Protein AF-A0A8S3GXN2-F1 (afdb_monomer)

Radius of gyration: 28.63 Å; Cα contacts (8 Å, |Δi|>4): 253; chains: 1; bounding box: 93×60×56 Å

Organism: NCBI:txid392030

Sequence (303 aa):
YIYIYSVVGYGNSQYQPPYPQQPPPLQQFGGYGNAPPQPAYPQQPGPPPPGGMYPNIPGPSGFGQGGMPPFSNQPPGPPPQEQQSVLLASLENYQGTVFPFPTFNAEADCQGLRHAMQGAGTNERALIDIVANRSNFQRQHIKLTYKTMFGIDLVKQIGGELSGEFKEIISALFDAPATYEAWSLHKAMSSGKEGTLREILLTRTNAEIRAIVDTFKRTYNKDLEHEISHRVRGTDFKHMLISAVQANREELSPQQIQQARQMGIESVIDRNRARQDAEDLYKAGAGKFGTDEKTFNAIFARR

pLDDT: mean 75.9, std 26.35, range [24.69, 98.5]

InterPro domains:
  IPR001464 Annexin [PR00196] (118-140)
  IPR001464 Annexin [PR00196] (158-174)
  IPR001464 Annexin [PR00196] (281-303)
  IPR018252 Annexin repeat, conserved site [PS00223] (121-173)
  IPR018502 Annexin repeat [PF00191] (109-173)
  IPR018502 Annexin repeat [PF00191] (180-242)
  IPR018502 Annexin repeat [PS51897] (104-175)
  IPR018502 Annexin repeat [PS51897] (176-246)
  IPR018502 Annexin repeat [PS51897] (272-303)
  IPR018502 Annexin repeat [SM00335] (121-173)
  IPR018502 Annexin repeat [SM00335] (191-244)
  IPR037104 Annexin superfamily [G3DSA:1.10.220.10] (95-174)
  IPR037104 Annexin superfamily [G3DSA:1.10.220.10] (175-250)
  IPR037104 Annexin superfamily [G3DSA:1.10.220.10] (251-303)
  IPR037104 Annexin superfamily [SSF47874] (70-303)

Secondary structure (DSSP, 8-state):
--TTSSS--------PPPPPPPPPPPP--------PPPPPPPPPPPPPPPP------PPPP-----PPPP---SPPPPPHHHHHHHHHHGGGT---S-PPPTT--HHHHHHHHHHHT-SSS--HHHHHHHHTTS-HHHHHHHHHHHHHHHSS-HHHHHHHH--HHHHHHHHHHTS-HHHHHHHHHHHHHHHT-HHHHHHHHHHS-HHHHHHHHHHHHHHHS--HHHHHHHH--SHHHHHHHHHHHTT------HHHHHHHHHH-GGGG--HHHHHHHHHHHHHHTTTSSS--HHHHHHHHTT-

Structure (mmCIF, N/CA/C/O backbone):
data_AF-A0A8S3GXN2-F1
#
_entry.id   AF-A0A8S3GXN2-F1
#
loop_
_atom_site.group_PDB
_atom_site.id
_atom_site.type_symbol
_atom_site.label_atom_id
_atom_site.label_alt_id
_atom_site.label_comp_id
_atom_site.label_asym_id
_atom_site.label_entity_id
_atom_site.label_seq_id
_atom_site.pdbx_PDB_ins_code
_atom_site.Cartn_x
_atom_site.Cartn_y
_atom_site.Cartn_z
_atom_site.occupancy
_atom_site.B_iso_or_equiv
_atom_site.auth_seq_id
_atom_site.auth_comp_id
_atom_site.auth_asym_id
_atom_site.auth_atom_id
_atom_site.pdbx_PDB_model_num
ATOM 1 N N . TYR A 1 1 ? -6.954 8.843 -8.279 1.00 28.77 1 TYR A N 1
ATOM 2 C CA . TYR A 1 1 ? -5.648 8.293 -8.696 1.00 28.77 1 TYR A CA 1
ATOM 3 C C . TYR A 1 1 ? -5.153 7.106 -7.856 1.00 28.77 1 TYR A C 1
ATOM 5 O O . TYR A 1 1 ? -4.169 6.507 -8.258 1.00 28.77 1 TYR A O 1
ATOM 13 N N . ILE A 1 2 ? -5.822 6.698 -6.763 1.00 30.20 2 ILE A N 1
ATOM 14 C CA . ILE A 1 2 ? -5.291 5.674 -5.828 1.00 30.20 2 ILE A CA 1
ATOM 15 C C . ILE A 1 2 ? -5.997 4.299 -5.956 1.00 30.20 2 ILE A C 1
ATOM 17 O O . ILE A 1 2 ? -5.671 3.340 -5.272 1.00 30.20 2 ILE A O 1
ATOM 21 N N . TYR A 1 3 ? -6.887 4.132 -6.938 1.00 29.91 3 TYR A N 1
ATOM 22 C CA . TYR A 1 3 ? -7.583 2.857 -7.179 1.00 29.91 3 TYR A CA 1
ATOM 23 C C . TYR A 1 3 ? -6.761 1.793 -7.937 1.00 29.91 3 TYR A C 1
ATOM 25 O O . TYR A 1 3 ? -7.282 0.724 -8.223 1.00 29.91 3 TYR A O 1
ATOM 33 N N . ILE A 1 4 ? -5.489 2.052 -8.271 1.00 34.44 4 ILE A N 1
ATOM 34 C CA . ILE A 1 4 ? -4.654 1.113 -9.054 1.00 34.44 4 ILE A CA 1
ATOM 35 C C . ILE A 1 4 ? -3.808 0.186 -8.149 1.00 34.44 4 ILE A C 1
ATOM 37 O O . ILE A 1 4 ? -3.224 -0.780 -8.631 1.00 34.44 4 ILE A O 1
ATOM 41 N N . TYR A 1 5 ? -3.754 0.424 -6.831 1.00 37.84 5 TYR A N 1
ATOM 42 C CA . TYR A 1 5 ? -2.787 -0.245 -5.942 1.00 37.84 5 TYR A CA 1
ATOM 43 C C . TYR A 1 5 ? -3.373 -1.245 -4.933 1.00 37.84 5 TYR A C 1
ATOM 45 O O . TYR A 1 5 ? -2.626 -1.786 -4.127 1.00 37.84 5 TYR A O 1
ATOM 53 N N . SER A 1 6 ? -4.673 -1.532 -4.951 1.00 32.28 6 SER A N 1
ATOM 54 C CA . SER A 1 6 ? -5.322 -2.310 -3.881 1.00 32.28 6 SER A CA 1
ATOM 55 C C . SER A 1 6 ? -5.216 -3.841 -3.977 1.00 32.28 6 SER A C 1
ATOM 57 O O . SER A 1 6 ? -5.779 -4.505 -3.118 1.00 32.28 6 SER A O 1
ATOM 59 N N . VAL A 1 7 ? -4.509 -4.448 -4.946 1.00 34.25 7 VAL A N 1
ATOM 60 C CA . VAL A 1 7 ? -4.393 -5.930 -4.991 1.00 34.25 7 VAL A CA 1
ATOM 61 C C . VAL A 1 7 ? -3.084 -6.434 -5.583 1.00 34.25 7 VAL A C 1
ATOM 63 O O . VAL A 1 7 ? -3.073 -7.146 -6.583 1.00 34.25 7 VAL A O 1
ATOM 66 N N . VAL A 1 8 ? -1.946 -6.107 -4.986 1.00 36.44 8 VAL A N 1
ATOM 67 C CA . VAL A 1 8 ? -0.777 -6.975 -5.177 1.00 36.44 8 VAL A CA 1
ATOM 68 C C . VAL A 1 8 ? 0.029 -6.947 -3.891 1.00 36.44 8 VAL A C 1
ATOM 70 O O . VAL A 1 8 ? 0.547 -5.898 -3.520 1.00 36.44 8 VAL A O 1
ATOM 73 N N . GLY A 1 9 ? 0.027 -8.076 -3.184 1.00 38.78 9 GLY A N 1
ATOM 74 C CA . GLY A 1 9 ? 0.571 -8.203 -1.839 1.00 38.78 9 GLY A CA 1
ATOM 75 C C . GLY A 1 9 ? 2.100 -8.113 -1.754 1.00 38.78 9 GLY A C 1
ATOM 76 O O . GLY A 1 9 ? 2.794 -7.684 -2.671 1.00 38.78 9 GLY A O 1
ATOM 77 N N . TYR A 1 10 ? 2.620 -8.520 -0.599 1.00 35.91 10 TYR A N 1
ATOM 78 C CA . TYR A 1 10 ? 3.939 -8.132 -0.116 1.00 35.91 10 TYR A CA 1
ATOM 79 C C 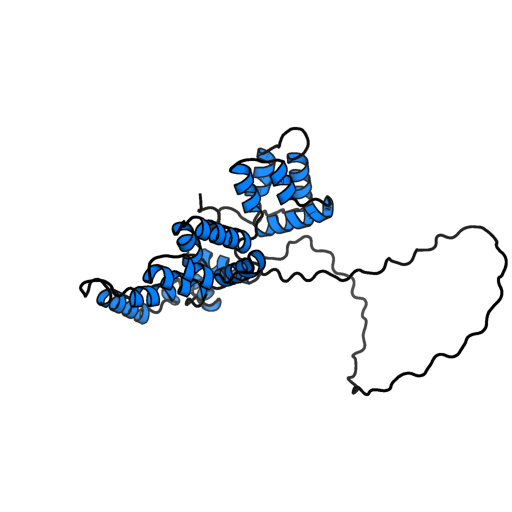. TYR A 1 10 ? 4.895 -9.322 -0.105 1.00 35.91 10 TYR A C 1
ATOM 81 O O . TYR A 1 10 ? 4.586 -10.372 0.454 1.00 35.91 10 TYR A O 1
ATOM 89 N N . GLY A 1 11 ? 6.086 -9.130 -0.672 1.00 32.97 11 GLY A N 1
ATOM 90 C CA . GLY A 1 11 ? 7.225 -10.036 -0.544 1.00 32.97 11 GLY A CA 1
ATOM 91 C C . GLY A 1 11 ? 8.316 -9.452 0.357 1.00 32.97 11 GLY A C 1
ATOM 92 O O . GLY A 1 11 ? 8.651 -8.271 0.273 1.00 32.97 11 GLY A O 1
ATOM 93 N N . ASN A 1 12 ? 8.886 -10.298 1.215 1.00 26.98 12 ASN A N 1
ATOM 94 C CA . ASN A 1 12 ? 9.986 -9.975 2.118 1.00 26.98 12 ASN A CA 1
ATOM 95 C C . ASN A 1 12 ? 11.345 -10.127 1.396 1.00 26.98 12 ASN A C 1
ATOM 97 O O . ASN A 1 12 ? 11.749 -11.242 1.072 1.00 26.98 12 ASN A O 1
ATOM 101 N N . SER A 1 13 ? 12.074 -9.031 1.158 1.00 32.97 13 SER A N 1
ATOM 102 C CA . SER A 1 13 ? 13.451 -9.079 0.636 1.00 32.97 13 SER A CA 1
ATOM 103 C C . SER A 1 13 ? 14.456 -9.247 1.779 1.00 32.97 13 SER A C 1
ATOM 105 O O . SER A 1 13 ? 14.876 -8.264 2.395 1.00 32.97 13 SER A O 1
ATOM 107 N N . GLN A 1 14 ? 14.858 -10.490 2.045 1.00 28.39 14 GLN A N 1
ATOM 108 C CA . GLN A 1 14 ? 16.144 -10.823 2.667 1.00 28.39 14 GLN A CA 1
ATOM 109 C C . GLN A 1 14 ? 17.112 -11.194 1.536 1.00 28.39 14 GLN A C 1
ATOM 111 O O . GLN A 1 14 ? 17.159 -12.343 1.109 1.00 28.39 14 GLN A O 1
ATOM 116 N N . TYR A 1 15 ? 17.847 -10.214 1.003 1.00 33.62 15 TYR A N 1
ATOM 117 C CA . TYR A 1 15 ? 18.947 -10.469 0.069 1.00 33.62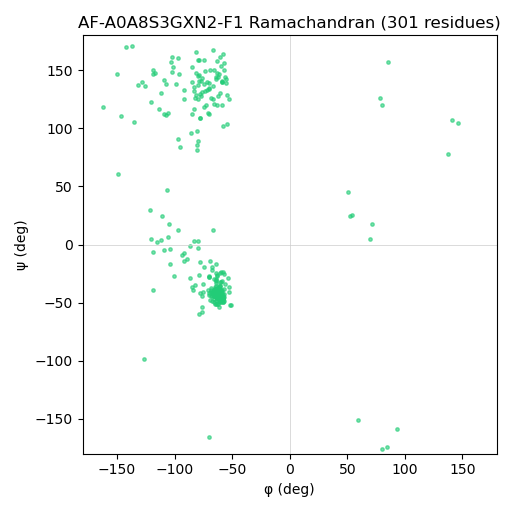 15 TYR A CA 1
ATOM 118 C C . TYR A 1 15 ? 20.275 -10.211 0.787 1.00 33.62 15 TYR A C 1
ATOM 120 O O . TYR A 1 15 ? 20.588 -9.068 1.120 1.00 33.62 15 TYR A O 1
ATOM 128 N N . GLN A 1 16 ? 21.045 -11.274 1.031 1.00 24.69 16 GLN A N 1
ATOM 129 C CA . GLN A 1 16 ? 22.468 -11.189 1.365 1.00 24.69 16 GLN A CA 1
ATOM 130 C C . GLN A 1 16 ? 23.287 -11.292 0.065 1.00 24.69 16 GLN A C 1
ATOM 132 O O . GLN A 1 16 ? 23.010 -12.181 -0.743 1.00 24.69 16 GLN A O 1
ATOM 137 N N . PRO A 1 17 ? 24.287 -10.421 -0.173 1.00 26.44 17 PRO A N 1
ATOM 138 C CA . PRO A 1 17 ? 25.135 -10.518 -1.357 1.00 26.44 17 PRO A CA 1
ATOM 139 C C . PRO A 1 17 ? 26.091 -11.724 -1.251 1.00 26.44 17 PRO A C 1
ATOM 141 O O . PRO A 1 17 ? 26.650 -11.955 -0.176 1.00 26.44 17 PRO A O 1
ATOM 144 N N . PRO A 1 18 ? 26.329 -12.484 -2.336 1.00 30.77 18 PRO A N 1
ATOM 145 C CA . PRO A 1 18 ? 27.328 -13.546 -2.324 1.00 30.77 18 PRO A CA 1
ATOM 146 C C . PRO A 1 18 ? 28.751 -12.967 -2.259 1.00 30.77 18 PRO A C 1
ATOM 148 O O . PRO A 1 18 ? 29.071 -11.982 -2.925 1.00 30.77 18 PRO A O 1
ATOM 151 N N . TYR A 1 19 ? 29.606 -13.603 -1.453 1.00 27.11 19 TYR A N 1
ATOM 152 C CA . TYR A 1 19 ? 31.045 -13.334 -1.383 1.00 27.11 19 TYR A CA 1
ATOM 153 C C . TYR A 1 19 ? 31.717 -13.499 -2.764 1.00 27.11 19 TYR A C 1
ATOM 155 O O . TYR A 1 19 ? 31.269 -14.330 -3.561 1.00 27.11 19 TYR A O 1
ATOM 163 N N . PRO A 1 20 ? 32.801 -12.755 -3.061 1.00 31.48 20 PRO A N 1
ATOM 164 C CA . PRO A 1 20 ? 33.476 -12.855 -4.349 1.00 31.48 20 PRO A CA 1
ATOM 165 C C . PRO A 1 20 ? 34.111 -14.240 -4.531 1.00 31.48 20 PRO A C 1
ATOM 167 O O . PRO A 1 20 ? 34.960 -14.655 -3.744 1.00 31.48 20 PRO A O 1
ATOM 170 N N . GLN A 1 21 ? 33.697 -14.943 -5.586 1.00 34.97 21 GLN A N 1
ATOM 171 C CA . GLN A 1 21 ? 34.296 -16.202 -6.027 1.00 34.97 21 GLN A CA 1
ATOM 172 C C . GLN A 1 21 ? 35.646 -15.935 -6.709 1.00 34.97 21 GLN A C 1
ATOM 174 O O . GLN A 1 21 ? 35.781 -14.988 -7.488 1.00 34.97 21 GLN A O 1
ATOM 179 N N . GLN A 1 22 ? 36.642 -16.776 -6.418 1.00 33.47 22 GLN A N 1
ATOM 180 C CA . GLN A 1 22 ? 37.935 -16.775 -7.107 1.00 33.47 22 GLN A CA 1
ATOM 181 C C . GLN A 1 22 ? 37.753 -17.072 -8.609 1.00 33.47 22 GLN A C 1
ATOM 183 O O . GLN A 1 22 ? 36.864 -17.848 -8.969 1.00 33.47 22 GLN A O 1
ATOM 188 N N . PRO A 1 23 ? 38.579 -16.488 -9.498 1.00 32.75 23 PRO A N 1
ATOM 189 C CA . PRO A 1 23 ? 38.482 -16.761 -10.926 1.00 32.75 23 PRO A CA 1
ATOM 190 C C . PRO A 1 23 ? 38.793 -18.240 -11.231 1.00 32.75 23 PRO A C 1
ATOM 192 O O . PRO A 1 23 ? 39.660 -18.829 -10.579 1.00 32.75 23 PRO A O 1
ATOM 195 N N . PRO A 1 24 ? 38.104 -18.853 -12.213 1.00 35.84 24 PRO A N 1
ATOM 196 C CA . PRO A 1 24 ? 38.301 -20.256 -12.563 1.00 35.84 24 PRO A CA 1
ATOM 197 C C . PRO A 1 24 ? 39.704 -20.503 -13.151 1.00 35.84 24 PRO A C 1
ATOM 199 O O . PRO A 1 24 ? 40.268 -19.610 -13.791 1.00 35.84 24 PRO A O 1
ATOM 202 N N . PRO A 1 25 ? 40.279 -21.708 -12.973 1.00 31.69 25 PRO A N 1
ATOM 203 C CA . PRO A 1 25 ? 41.587 -22.035 -13.524 1.00 31.69 25 PRO A CA 1
ATOM 204 C C . PRO A 1 25 ? 41.543 -22.085 -15.057 1.00 31.69 25 PRO A C 1
ATOM 206 O O . PRO A 1 25 ? 40.623 -22.645 -15.655 1.00 31.69 25 PRO A O 1
ATOM 209 N N . LEU A 1 26 ? 42.563 -21.497 -15.688 1.00 32.06 26 LEU A N 1
ATOM 210 C CA . LEU A 1 26 ? 42.748 -21.485 -17.139 1.00 32.06 26 LEU A CA 1
ATOM 211 C C . LEU A 1 26 ? 42.840 -22.919 -17.682 1.00 32.06 26 LEU A C 1
ATOM 213 O O . LEU A 1 26 ? 43.737 -23.678 -17.317 1.00 32.06 26 LEU A O 1
ATOM 217 N N . GLN A 1 27 ? 41.922 -23.271 -18.583 1.00 35.88 27 GLN A N 1
ATOM 218 C CA . GLN A 1 27 ? 41.979 -24.507 -19.359 1.00 35.88 27 GLN A CA 1
ATOM 219 C C . GLN A 1 27 ? 43.088 -24.388 -20.410 1.00 35.88 27 GLN A C 1
ATOM 221 O O . GLN A 1 27 ? 43.093 -23.491 -21.251 1.00 35.88 27 GLN A O 1
ATOM 226 N N . GLN A 1 28 ? 44.060 -25.289 -20.312 1.00 30.97 28 GLN A N 1
ATOM 227 C CA . GLN A 1 28 ? 45.280 -25.317 -21.106 1.00 30.97 28 GLN A CA 1
ATOM 228 C C . GLN A 1 28 ? 44.979 -25.876 -22.510 1.00 30.97 28 GLN A C 1
ATOM 230 O O . GLN A 1 28 ? 44.714 -27.066 -22.665 1.00 30.97 28 GLN A O 1
ATOM 235 N N . PHE A 1 29 ? 45.012 -25.024 -23.538 1.00 30.95 29 PHE A N 1
ATOM 236 C CA . PHE A 1 29 ? 45.100 -25.459 -24.937 1.00 30.95 29 PHE A CA 1
ATOM 237 C C . PHE A 1 29 ? 46.546 -25.883 -25.236 1.00 30.95 29 PHE A C 1
ATOM 239 O O . PHE A 1 29 ? 47.485 -25.138 -24.957 1.00 30.95 29 PHE A O 1
ATOM 246 N N . GLY A 1 30 ? 46.732 -27.089 -25.774 1.00 29.27 30 GLY A N 1
ATOM 247 C CA . GLY A 1 30 ? 48.047 -27.620 -26.135 1.00 29.27 30 GLY A CA 1
ATOM 248 C C . GLY A 1 30 ? 48.586 -27.063 -27.458 1.00 29.27 30 GLY A C 1
ATOM 249 O O . GLY A 1 30 ? 47.824 -26.876 -28.404 1.00 29.27 30 GLY A O 1
ATOM 250 N N . GLY A 1 31 ? 49.912 -26.885 -27.537 1.00 27.28 31 GLY A N 1
ATOM 251 C CA . GLY A 1 31 ? 50.647 -26.831 -28.808 1.00 27.28 31 GLY A CA 1
ATOM 252 C C . GLY A 1 31 ? 51.867 -25.899 -28.870 1.00 27.28 31 GLY A C 1
ATOM 253 O O . GLY A 1 31 ? 51.709 -24.711 -29.103 1.00 27.28 31 GLY A O 1
ATOM 254 N N . TYR A 1 32 ? 53.059 -26.517 -28.827 1.00 27.25 32 TYR A N 1
ATOM 255 C CA . TYR A 1 32 ? 54.393 -26.081 -29.302 1.00 27.25 32 TYR A CA 1
ATOM 256 C C . TYR A 1 32 ? 55.258 -25.109 -28.469 1.00 27.25 32 TYR A C 1
ATOM 258 O O . TYR A 1 32 ? 54.944 -23.937 -28.309 1.00 27.25 32 TYR A O 1
ATOM 266 N N . GLY A 1 33 ? 56.460 -25.587 -28.096 1.00 29.70 33 GLY A N 1
ATOM 267 C CA . GLY A 1 33 ? 57.646 -24.748 -27.855 1.00 29.70 33 GLY A CA 1
ATOM 268 C C . GLY A 1 33 ? 58.518 -25.163 -26.663 1.00 29.70 33 GLY A C 1
ATOM 269 O O . GLY A 1 33 ? 58.139 -24.952 -25.520 1.00 29.70 33 GLY A O 1
ATOM 270 N N . ASN A 1 34 ? 59.699 -25.727 -26.936 1.00 35.66 34 ASN A N 1
ATOM 271 C CA . ASN A 1 34 ? 60.737 -26.108 -25.963 1.00 35.66 34 ASN A CA 1
ATOM 272 C C . ASN A 1 34 ? 61.260 -24.929 -25.113 1.00 35.66 34 ASN A C 1
ATOM 274 O O . ASN A 1 34 ? 61.580 -23.879 -25.667 1.00 35.66 34 ASN A O 1
ATOM 278 N N . ALA A 1 35 ? 61.493 -25.158 -23.811 1.00 33.28 35 ALA A N 1
ATOM 279 C CA . ALA A 1 35 ? 62.385 -24.356 -22.960 1.00 33.28 35 ALA A CA 1
ATOM 280 C C . ALA A 1 35 ? 63.019 -25.224 -21.834 1.00 33.28 35 ALA A C 1
ATOM 282 O O . ALA A 1 35 ? 62.386 -26.183 -21.391 1.00 33.28 35 ALA A O 1
ATOM 283 N N . PRO A 1 36 ? 64.270 -24.942 -21.405 1.00 35.47 36 PRO A N 1
ATOM 284 C CA . PRO A 1 36 ? 65.140 -25.868 -20.656 1.00 35.47 36 PRO A CA 1
ATOM 285 C C . PRO A 1 36 ? 64.856 -25.932 -19.135 1.00 35.47 36 PRO A C 1
ATOM 287 O O . PRO A 1 36 ? 64.180 -25.050 -18.603 1.00 35.47 36 PRO A O 1
ATOM 290 N N . PRO A 1 37 ? 65.376 -26.947 -18.407 1.00 35.41 37 PRO A N 1
ATOM 291 C CA . PRO A 1 37 ? 65.017 -27.184 -17.008 1.00 35.41 37 PRO A CA 1
ATOM 292 C C . PRO A 1 37 ? 65.707 -26.206 -16.040 1.00 35.41 37 PRO A C 1
ATOM 294 O O . PRO A 1 37 ? 66.890 -25.900 -16.182 1.00 35.41 37 PRO A O 1
ATOM 297 N N . GLN A 1 38 ? 64.965 -25.754 -15.025 1.00 35.84 38 GLN A N 1
ATOM 298 C CA . GLN A 1 38 ? 65.462 -24.968 -13.885 1.00 35.84 38 GLN A CA 1
ATOM 299 C C . GLN A 1 38 ? 65.632 -25.856 -12.629 1.00 35.84 38 GLN A C 1
ATOM 301 O O . GLN A 1 38 ? 64.939 -26.870 -12.512 1.00 35.84 38 GLN A O 1
ATOM 306 N N . PRO A 1 39 ? 66.541 -25.511 -11.693 1.00 37.56 39 PRO A N 1
ATOM 307 C CA . PRO A 1 39 ? 66.987 -26.399 -10.614 1.00 37.56 39 PRO A CA 1
ATOM 308 C C . PRO A 1 39 ? 66.021 -26.452 -9.420 1.00 37.56 39 PRO A C 1
ATOM 310 O O . PRO A 1 39 ? 65.396 -25.457 -9.057 1.00 37.56 39 PRO A O 1
ATOM 313 N N . ALA A 1 40 ? 65.951 -27.614 -8.767 1.00 31.48 40 ALA A N 1
ATOM 314 C CA . ALA A 1 40 ? 65.168 -27.842 -7.554 1.00 31.48 40 ALA A CA 1
ATOM 315 C C . ALA A 1 40 ? 65.814 -27.190 -6.316 1.00 31.48 40 ALA A C 1
ATOM 317 O O . ALA A 1 40 ? 66.996 -27.408 -6.048 1.00 31.48 40 ALA A O 1
ATOM 318 N N . TYR A 1 41 ? 65.020 -26.458 -5.526 1.00 31.09 41 TYR A N 1
ATOM 319 C CA . TYR A 1 41 ? 65.401 -25.978 -4.192 1.00 31.09 41 TYR A CA 1
ATOM 320 C C . TYR A 1 41 ? 64.747 -26.831 -3.081 1.00 31.09 41 TYR A C 1
ATOM 322 O O . TYR A 1 41 ? 63.638 -27.332 -3.285 1.00 31.09 41 TYR A O 1
ATOM 330 N N . PRO A 1 42 ? 65.396 -27.018 -1.911 1.00 35.84 42 PRO A N 1
ATOM 331 C CA . PRO A 1 42 ? 64.941 -27.947 -0.872 1.00 35.84 42 PRO A CA 1
ATOM 332 C C . PRO A 1 42 ? 63.808 -27.383 0.004 1.00 35.84 42 PRO A C 1
ATOM 334 O O . PRO A 1 42 ? 63.803 -26.206 0.354 1.00 35.84 42 PRO A O 1
ATOM 337 N N . GLN A 1 43 ? 62.890 -28.264 0.411 1.00 32.75 43 GLN A N 1
ATOM 338 C CA . GLN A 1 43 ? 61.770 -27.991 1.321 1.00 32.75 43 GLN A CA 1
ATOM 339 C C . GLN A 1 43 ? 62.246 -27.744 2.766 1.00 32.75 43 GLN A C 1
ATOM 341 O O . GLN A 1 43 ? 63.019 -28.541 3.301 1.00 32.75 43 GLN A O 1
ATOM 346 N N . GLN A 1 44 ? 61.738 -26.694 3.423 1.00 32.94 44 GLN A N 1
ATOM 347 C CA . GLN A 1 44 ? 61.859 -26.502 4.878 1.00 32.94 44 GLN A CA 1
ATOM 348 C C . GLN A 1 44 ? 60.606 -27.017 5.621 1.00 32.94 44 GLN A C 1
ATOM 350 O O . GLN A 1 44 ? 59.502 -26.901 5.086 1.00 32.94 44 GLN A O 1
ATOM 355 N N . PRO A 1 45 ? 60.732 -27.563 6.851 1.00 35.38 45 PRO A N 1
ATOM 356 C CA . PRO A 1 45 ? 59.601 -28.121 7.598 1.00 35.38 45 PRO A CA 1
ATOM 357 C C . PRO A 1 45 ? 58.709 -27.029 8.210 1.00 35.38 45 PRO A C 1
ATOM 359 O O . PRO A 1 45 ? 59.201 -26.125 8.884 1.00 35.38 45 PRO A O 1
ATOM 362 N N . GLY A 1 46 ? 57.392 -27.140 8.014 1.00 40.19 46 GLY A N 1
ATOM 363 C CA . GLY A 1 46 ? 56.391 -26.286 8.663 1.00 40.19 46 GLY A CA 1
ATOM 364 C C . GLY A 1 46 ? 56.096 -26.686 10.124 1.00 40.19 46 GLY A C 1
ATOM 365 O O . GLY A 1 46 ? 56.360 -27.826 10.511 1.00 40.19 46 GLY A O 1
ATOM 366 N N . PRO A 1 47 ? 55.553 -25.766 10.948 1.00 41.53 47 PRO A N 1
ATOM 367 C CA . PRO A 1 47 ? 55.252 -26.002 12.365 1.00 41.53 47 PRO A CA 1
ATOM 368 C C . PRO A 1 47 ? 53.999 -26.886 12.587 1.00 41.53 47 PRO A C 1
ATOM 370 O O . PRO A 1 47 ? 53.153 -26.981 11.695 1.00 41.53 47 PRO A O 1
ATOM 373 N N . PRO A 1 48 ? 53.855 -27.537 13.765 1.00 41.25 48 PRO A N 1
ATOM 374 C CA . PRO A 1 48 ? 52.813 -28.538 14.021 1.00 41.25 48 PRO A CA 1
ATOM 375 C C . PRO A 1 48 ? 51.430 -27.925 14.338 1.00 41.25 48 PRO A C 1
ATOM 377 O O . PRO A 1 48 ? 51.352 -26.770 14.764 1.00 41.25 48 PRO A O 1
ATOM 380 N N . PRO A 1 49 ? 50.329 -28.689 14.166 1.00 38.03 49 PRO A N 1
ATOM 381 C CA . PRO A 1 49 ? 48.967 -28.175 14.306 1.00 38.03 49 PRO A CA 1
ATOM 382 C C . PRO A 1 49 ? 48.460 -28.182 15.766 1.00 38.03 49 PRO A C 1
ATOM 384 O O . PRO A 1 49 ? 48.856 -29.053 16.546 1.00 38.03 49 PRO A O 1
ATOM 387 N N . PRO A 1 50 ? 47.529 -27.282 16.149 1.00 36.75 50 PRO A N 1
ATOM 388 C CA . PRO A 1 50 ? 46.849 -27.341 17.442 1.00 36.75 50 PRO A CA 1
ATOM 389 C C . PRO A 1 50 ? 45.745 -28.409 17.455 1.00 36.75 50 PRO A C 1
ATOM 391 O O . PRO A 1 50 ? 44.877 -28.436 16.583 1.00 36.75 50 PRO A O 1
ATOM 394 N N . GLY A 1 51 ? 45.761 -29.266 18.479 1.00 31.33 51 GLY A N 1
ATOM 395 C CA . GLY A 1 51 ? 44.703 -30.231 18.770 1.00 31.33 51 GLY A CA 1
ATOM 396 C C . GLY A 1 51 ? 43.513 -29.593 19.493 1.00 31.33 51 GLY A C 1
ATOM 397 O O . GLY A 1 51 ? 43.686 -28.815 20.428 1.00 31.33 51 GLY A O 1
ATOM 398 N N . GLY A 1 52 ? 42.301 -29.964 19.081 1.00 32.31 52 GLY A N 1
ATOM 399 C CA . GLY A 1 52 ? 41.048 -29.592 19.735 1.00 32.31 52 GLY A CA 1
ATOM 400 C C . GLY A 1 52 ? 39.923 -30.518 19.282 1.00 32.31 52 GLY A C 1
ATOM 401 O O . GLY A 1 52 ? 39.634 -30.624 18.095 1.00 32.31 52 GLY A O 1
ATOM 402 N N . MET A 1 53 ? 39.353 -31.239 20.241 1.00 28.25 53 MET A N 1
ATOM 403 C CA . MET A 1 53 ? 38.394 -32.331 20.088 1.00 28.25 53 MET A CA 1
ATOM 404 C C . MET A 1 53 ? 37.015 -31.847 19.607 1.00 28.25 53 MET A C 1
ATOM 406 O O . MET A 1 53 ? 36.458 -30.929 20.201 1.00 28.25 53 MET A O 1
ATOM 410 N N . TYR A 1 54 ? 36.417 -32.540 18.631 1.00 31.45 54 TYR A N 1
ATOM 411 C CA . TYR A 1 54 ? 34.962 -32.560 18.420 1.00 31.45 54 TYR A CA 1
ATOM 412 C C . TYR A 1 54 ? 34.476 -34.014 18.258 1.00 31.45 54 TYR A C 1
ATOM 414 O O . TYR A 1 54 ? 35.155 -34.795 17.588 1.00 31.45 54 TYR A O 1
ATOM 422 N N . PRO A 1 55 ? 33.345 -34.414 18.876 1.00 32.62 55 PRO A N 1
ATOM 423 C CA . PRO A 1 55 ? 32.867 -35.794 18.841 1.00 32.62 55 PRO A CA 1
ATOM 424 C C . PRO A 1 55 ? 32.278 -36.207 17.485 1.00 32.62 55 PRO A C 1
ATOM 426 O O . PRO A 1 55 ? 31.681 -35.415 16.761 1.00 32.62 55 PRO A O 1
ATOM 429 N N . ASN A 1 56 ? 32.434 -37.498 17.206 1.00 30.48 56 ASN A N 1
ATOM 430 C CA . ASN A 1 56 ? 32.083 -38.231 15.994 1.00 30.48 56 ASN A CA 1
ATOM 431 C C . ASN A 1 56 ? 30.555 -38.306 15.761 1.00 30.48 56 ASN A C 1
ATOM 433 O O . ASN A 1 56 ? 29.837 -38.822 16.619 1.00 30.48 56 ASN A O 1
ATOM 437 N N . ILE A 1 57 ? 30.065 -37.869 14.593 1.00 31.98 57 ILE A N 1
ATOM 438 C CA . ILE A 1 57 ? 28.710 -38.175 14.093 1.00 31.98 57 ILE A CA 1
ATOM 439 C C . ILE A 1 57 ? 28.865 -38.913 12.748 1.00 31.98 57 ILE A C 1
ATOM 441 O O . ILE A 1 57 ? 29.507 -38.372 11.845 1.00 31.98 57 ILE A O 1
ATOM 445 N N . PRO A 1 58 ? 28.321 -40.137 12.588 1.00 31.94 58 PRO A N 1
ATOM 446 C CA . PRO A 1 58 ? 28.494 -40.928 11.373 1.00 31.94 58 PRO A CA 1
ATOM 447 C C . PRO A 1 58 ? 27.771 -40.306 10.170 1.00 31.94 58 PRO A C 1
ATOM 449 O O . PRO A 1 58 ? 26.567 -40.053 10.215 1.00 31.94 58 PRO A O 1
ATOM 452 N N . GLY A 1 59 ? 28.510 -40.088 9.079 1.00 30.42 59 GLY A N 1
ATOM 453 C CA . GLY A 1 59 ? 27.961 -39.642 7.798 1.00 30.42 59 GLY A CA 1
ATOM 454 C C . GLY A 1 59 ? 27.321 -40.797 7.014 1.00 30.42 59 GLY A C 1
ATOM 455 O O . GLY A 1 59 ? 27.881 -41.896 7.000 1.00 30.42 59 GLY A O 1
ATOM 456 N N . PRO A 1 60 ? 26.184 -40.586 6.328 1.00 32.94 60 PRO A N 1
ATOM 457 C CA . PRO A 1 60 ? 25.659 -41.570 5.401 1.00 32.94 60 PRO A CA 1
ATOM 458 C C . PRO A 1 60 ? 26.343 -41.456 4.035 1.00 32.94 60 PRO A C 1
ATOM 460 O O . PRO A 1 60 ? 26.500 -40.385 3.451 1.00 32.94 60 PRO A O 1
ATOM 463 N N . SER A 1 61 ? 26.750 -42.621 3.548 1.00 32.47 61 SER A N 1
ATOM 464 C CA . SER A 1 61 ? 27.272 -42.905 2.219 1.00 32.47 61 SER A CA 1
ATOM 465 C C . SER A 1 61 ? 26.212 -42.665 1.134 1.00 32.47 61 SER A C 1
ATOM 467 O O . SER A 1 61 ? 25.058 -43.040 1.319 1.00 32.47 61 SER A O 1
ATOM 469 N N . GLY A 1 62 ? 26.619 -42.135 -0.027 1.00 30.97 62 GLY A N 1
ATOM 470 C CA . GLY A 1 62 ? 25.832 -42.230 -1.264 1.00 30.97 62 GLY A CA 1
ATOM 471 C C . GLY A 1 62 ? 25.764 -40.950 -2.096 1.00 30.97 62 GLY A C 1
ATOM 472 O O . GLY A 1 62 ? 24.731 -40.291 -2.126 1.00 30.97 62 GLY A O 1
ATOM 473 N N . PHE A 1 63 ? 26.821 -40.628 -2.848 1.00 32.50 63 PHE A N 1
ATOM 474 C CA . PHE A 1 63 ? 26.690 -39.721 -3.993 1.00 32.50 63 PHE A CA 1
ATOM 475 C C . PHE A 1 63 ? 26.132 -40.510 -5.182 1.00 32.50 63 PHE A C 1
ATOM 477 O O . PHE A 1 63 ? 26.874 -41.099 -5.965 1.00 32.50 63 PHE A O 1
ATOM 484 N N . GLY A 1 64 ? 24.805 -40.548 -5.286 1.00 30.84 64 GLY A N 1
ATOM 485 C CA . GLY A 1 64 ? 24.128 -40.870 -6.536 1.00 30.84 64 GLY A CA 1
ATOM 486 C C . GLY A 1 64 ? 24.276 -39.701 -7.510 1.00 30.84 64 GLY A C 1
ATOM 487 O O . GLY A 1 64 ? 24.061 -38.548 -7.139 1.00 30.84 64 GLY A O 1
ATOM 488 N N . GLN A 1 65 ? 24.651 -40.000 -8.754 1.00 36.72 65 GLN A N 1
ATOM 489 C CA . GLN A 1 65 ? 24.564 -39.067 -9.875 1.00 36.72 65 GLN A CA 1
ATOM 490 C C . GLN A 1 65 ? 23.104 -38.615 -10.043 1.00 36.72 65 GLN A C 1
ATOM 492 O O . GLN A 1 65 ? 22.276 -39.354 -10.567 1.00 36.72 65 GLN A O 1
ATOM 497 N N . GLY A 1 66 ? 22.782 -37.408 -9.582 1.00 30.19 66 GLY A N 1
ATOM 498 C CA . GLY A 1 66 ? 21.529 -36.722 -9.882 1.00 30.19 66 GLY A CA 1
ATOM 499 C C . GLY A 1 66 ? 21.826 -35.548 -10.803 1.00 30.19 66 GLY A C 1
ATOM 500 O O . GLY A 1 66 ? 22.504 -34.607 -10.396 1.00 30.19 66 GLY A O 1
ATOM 501 N N . GLY A 1 67 ? 21.367 -35.622 -12.054 1.00 32.59 67 GLY A N 1
ATOM 502 C CA . GLY A 1 67 ? 21.455 -34.514 -13.002 1.00 32.59 67 GLY A CA 1
ATOM 503 C C . GLY A 1 67 ? 20.791 -33.254 -12.446 1.00 32.59 67 GLY A C 1
ATOM 504 O O . GLY A 1 67 ? 19.778 -33.333 -11.750 1.00 32.59 67 GLY A O 1
ATOM 505 N N . MET A 1 68 ? 21.370 -32.089 -12.749 1.00 32.12 68 MET A N 1
ATOM 506 C CA . MET A 1 68 ? 20.731 -30.803 -12.464 1.00 32.12 68 MET A CA 1
ATOM 507 C C . MET A 1 68 ? 19.334 -30.800 -13.104 1.00 32.12 68 MET A C 1
ATOM 509 O O . MET A 1 68 ? 19.227 -31.112 -14.295 1.00 32.12 68 MET A O 1
ATOM 513 N N . PRO A 1 69 ? 18.262 -30.469 -12.363 1.00 36.75 69 PRO A N 1
ATOM 514 C CA . PRO A 1 69 ? 16.962 -30.296 -12.985 1.00 36.75 69 PRO A CA 1
ATOM 515 C C . PRO A 1 69 ? 17.051 -29.126 -13.978 1.00 36.75 69 PRO A C 1
ATOM 517 O O . PRO A 1 69 ? 17.774 -28.157 -13.720 1.00 36.75 69 PRO A O 1
ATOM 520 N N . PRO A 1 70 ? 16.355 -29.197 -15.124 1.00 37.50 70 PRO A N 1
ATOM 521 C CA . PRO A 1 70 ? 16.338 -28.098 -16.076 1.00 37.50 70 PRO A CA 1
ATOM 522 C C . PRO A 1 70 ? 15.786 -26.841 -15.398 1.00 37.50 70 PRO A C 1
ATOM 524 O O . PRO A 1 70 ? 14.835 -26.921 -14.619 1.00 37.50 70 PRO A O 1
ATOM 527 N N . PHE A 1 71 ? 16.374 -25.682 -15.708 1.00 37.31 71 PHE A N 1
ATOM 528 C CA . PHE A 1 71 ? 15.814 -24.383 -15.345 1.00 37.31 71 PHE A CA 1
ATOM 529 C C . PHE A 1 71 ? 14.383 -24.309 -15.885 1.00 37.31 71 PHE A C 1
ATOM 531 O O . PHE A 1 71 ? 14.158 -24.161 -17.086 1.00 37.31 71 PHE A O 1
ATOM 538 N N . SER A 1 72 ? 13.399 -24.460 -15.003 1.00 38.78 72 SER A N 1
ATOM 539 C CA . SER A 1 72 ? 12.012 -24.215 -15.352 1.00 38.78 72 SER A CA 1
ATOM 540 C C . SER A 1 72 ? 11.847 -22.710 -15.548 1.00 38.78 72 SER A C 1
ATOM 542 O O . SER A 1 72 ? 11.897 -21.956 -14.580 1.00 38.78 72 SER A O 1
ATOM 544 N N . ASN A 1 73 ? 11.592 -22.273 -16.783 1.00 44.25 73 ASN A N 1
ATOM 545 C CA . ASN A 1 73 ? 11.189 -20.897 -17.112 1.00 44.25 73 ASN A CA 1
ATOM 546 C C . ASN A 1 73 ? 9.795 -20.520 -16.562 1.00 44.25 73 ASN A C 1
ATOM 548 O O . ASN A 1 73 ? 9.223 -19.506 -16.958 1.00 44.25 73 ASN A O 1
ATOM 552 N N . GLN A 1 74 ? 9.219 -21.323 -15.662 1.00 36.97 74 GLN A N 1
ATOM 553 C CA . GLN A 1 74 ? 8.027 -20.928 -14.930 1.00 36.97 74 GLN A CA 1
ATOM 554 C C . GLN A 1 74 ? 8.439 -20.007 -13.780 1.00 36.97 74 GLN A C 1
ATOM 556 O O . GLN A 1 74 ? 9.290 -20.392 -12.973 1.00 36.97 74 GLN A O 1
ATOM 561 N N . PRO A 1 75 ? 7.859 -18.798 -13.684 1.00 43.28 75 PRO A N 1
ATOM 562 C CA . PRO A 1 75 ? 8.118 -17.938 -12.546 1.00 43.28 75 PRO A CA 1
ATOM 563 C C . PRO A 1 75 ? 7.700 -18.664 -11.258 1.00 43.28 75 PRO A C 1
ATOM 565 O O . PRO A 1 75 ? 6.656 -19.328 -11.252 1.00 43.28 75 PRO A O 1
ATOM 568 N N . PRO A 1 76 ? 8.476 -18.549 -10.166 1.00 48.56 76 PRO A N 1
ATOM 569 C CA . PRO A 1 76 ? 7.995 -18.987 -8.869 1.00 48.56 76 PRO A CA 1
ATOM 570 C C . PRO A 1 76 ? 6.676 -18.265 -8.573 1.00 48.56 76 PRO A C 1
ATOM 572 O O . PRO A 1 76 ? 6.511 -17.090 -8.903 1.00 48.56 76 PRO A O 1
ATOM 575 N N . GLY A 1 77 ? 5.710 -18.995 -8.013 1.00 45.41 77 GLY A N 1
ATOM 576 C CA . GLY A 1 77 ? 4.430 -18.413 -7.620 1.00 45.41 77 GLY A CA 1
ATOM 577 C C . GLY A 1 77 ? 4.611 -17.258 -6.624 1.00 45.41 77 GLY A C 1
ATOM 578 O O . GLY A 1 77 ? 5.680 -17.127 -6.019 1.00 45.41 77 GLY A O 1
ATOM 579 N N . PRO A 1 78 ? 3.573 -16.428 -6.426 1.00 50.12 78 PRO A N 1
ATOM 580 C CA . PRO A 1 78 ? 3.631 -15.329 -5.471 1.00 50.12 78 PRO A CA 1
ATOM 581 C C . PRO A 1 78 ? 4.002 -15.851 -4.069 1.00 50.12 78 PRO A C 1
ATOM 583 O O . PRO A 1 78 ? 3.556 -16.948 -3.694 1.00 50.12 78 PRO A O 1
ATOM 586 N N . PRO A 1 79 ? 4.812 -15.109 -3.288 1.00 52.94 79 PRO A N 1
ATOM 587 C CA . PRO A 1 79 ? 5.218 -15.519 -1.947 1.00 52.94 79 PRO A CA 1
ATOM 588 C C . PRO A 1 79 ? 4.000 -15.769 -1.034 1.00 52.94 79 PRO A C 1
ATOM 590 O O . PRO A 1 79 ? 2.933 -15.195 -1.255 1.00 52.94 79 PRO A O 1
ATOM 593 N N . PRO A 1 80 ? 4.128 -16.581 0.034 1.00 50.47 80 PRO A N 1
ATOM 594 C CA . PRO A 1 80 ? 2.995 -16.971 0.886 1.00 50.47 80 PRO A CA 1
ATOM 595 C C . PRO A 1 80 ? 2.169 -15.803 1.461 1.00 50.47 80 PRO A C 1
ATOM 597 O O . PRO A 1 80 ? 0.970 -15.939 1.685 1.00 50.47 80 PRO A O 1
ATOM 600 N N . GLN A 1 81 ? 2.781 -14.634 1.669 1.00 51.41 81 GLN A N 1
ATOM 601 C CA . GLN A 1 81 ? 2.089 -13.432 2.156 1.00 51.41 81 GLN A CA 1
ATOM 602 C C . GLN A 1 81 ? 1.235 -12.744 1.069 1.00 51.41 81 GLN A C 1
ATOM 604 O O . GLN A 1 81 ? 0.146 -12.247 1.364 1.00 51.41 81 GLN A O 1
ATOM 609 N N . GLU A 1 82 ? 1.673 -12.771 -0.197 1.00 54.72 82 GLU A N 1
ATOM 610 C CA . GLU A 1 82 ? 0.839 -12.391 -1.349 1.00 54.72 82 GLU A CA 1
ATOM 611 C C . GLU A 1 82 ? -0.351 -13.343 -1.500 1.00 54.72 82 GLU A C 1
ATOM 613 O O . GLU A 1 82 ? -1.443 -12.924 -1.871 1.00 54.72 82 GLU A O 1
ATOM 618 N N . GLN A 1 83 ? -0.182 -14.619 -1.147 1.00 55.72 83 GLN A N 1
ATOM 619 C CA . GLN A 1 83 ? -1.284 -15.576 -1.194 1.00 55.72 83 GLN A CA 1
ATOM 620 C C . GLN A 1 83 ? -2.380 -15.200 -0.190 1.00 55.72 83 GLN A C 1
ATOM 622 O O . GLN A 1 83 ? -3.543 -15.206 -0.564 1.00 55.72 83 GLN A O 1
ATOM 627 N N . GLN A 1 84 ? -2.055 -14.796 1.043 1.00 56.09 84 GLN A N 1
ATOM 628 C CA . GLN A 1 84 ? -3.069 -14.443 2.051 1.00 56.09 84 GLN A CA 1
ATOM 629 C C . GLN A 1 84 ? -3.878 -13.180 1.707 1.00 56.09 84 GLN A C 1
ATOM 631 O O . GLN A 1 84 ? -5.097 -13.172 1.872 1.00 56.09 84 GLN A O 1
ATOM 636 N N . SER A 1 85 ? -3.229 -12.139 1.183 1.00 58.97 85 SER A N 1
ATOM 637 C CA . SER A 1 85 ? -3.906 -10.913 0.721 1.00 58.97 85 SER A CA 1
ATOM 638 C C . SER A 1 85 ? -4.817 -11.190 -0.481 1.00 58.97 85 SER A C 1
ATOM 640 O O . SER A 1 85 ? -5.973 -10.769 -0.499 1.00 58.97 85 SER A O 1
ATOM 642 N N . VAL A 1 86 ? -4.356 -12.001 -1.439 1.00 59.62 86 VAL A N 1
ATOM 643 C CA . VAL A 1 86 ? -5.174 -12.483 -2.567 1.00 59.62 86 VAL A CA 1
ATOM 644 C C . VAL A 1 86 ? -6.336 -13.368 -2.091 1.00 59.62 86 VAL A C 1
ATOM 646 O O . VAL A 1 86 ? -7.446 -13.290 -2.622 1.00 59.62 86 VAL A O 1
ATOM 649 N N . LEU A 1 87 ? -6.111 -14.205 -1.074 1.00 60.41 87 LEU A N 1
ATOM 650 C CA . LEU A 1 87 ? -7.140 -15.047 -0.463 1.00 60.41 87 LEU A CA 1
ATOM 651 C C . LEU A 1 87 ? -8.234 -14.192 0.203 1.00 60.41 87 LEU A C 1
ATOM 653 O O . LEU A 1 87 ? -9.412 -14.488 0.009 1.00 60.41 87 LEU A O 1
ATOM 657 N N . LEU A 1 88 ? -7.881 -13.118 0.915 1.00 61.62 88 LEU A N 1
ATOM 658 C CA . LEU A 1 88 ? -8.853 -12.180 1.493 1.00 61.62 88 LEU A CA 1
ATOM 659 C C . LEU A 1 88 ? -9.627 -11.415 0.409 1.00 61.62 88 LEU A C 1
ATOM 661 O O . LEU A 1 88 ? -10.853 -11.446 0.418 1.00 61.62 88 LEU A O 1
ATOM 665 N N . ALA A 1 89 ? -8.941 -10.828 -0.578 1.00 60.84 89 ALA A N 1
ATOM 666 C CA . ALA A 1 89 ? -9.580 -10.090 -1.677 1.00 60.84 89 ALA A CA 1
ATOM 667 C C . ALA A 1 89 ? -10.609 -10.942 -2.449 1.00 60.84 89 ALA A C 1
ATOM 669 O O . ALA A 1 89 ? -11.656 -10.459 -2.881 1.00 60.84 89 ALA A O 1
ATOM 670 N N . SER A 1 90 ? -10.346 -12.245 -2.576 1.00 58.72 90 SER A N 1
ATOM 671 C CA . SER A 1 90 ? -11.266 -13.169 -3.242 1.00 58.72 90 SER A CA 1
ATOM 672 C C . SER A 1 90 ? -12.589 -13.410 -2.502 1.00 58.72 90 SER A C 1
ATOM 674 O O . SER A 1 90 ? -13.548 -13.838 -3.138 1.00 58.72 90 SER A O 1
ATOM 676 N N . LEU A 1 91 ? -12.653 -13.170 -1.184 1.00 58.94 91 LEU A N 1
ATOM 677 C CA . LEU A 1 91 ? -13.897 -13.294 -0.413 1.00 58.94 91 LEU A CA 1
ATOM 678 C C . LEU A 1 91 ? -14.889 -12.180 -0.765 1.00 58.94 91 LEU A C 1
ATOM 680 O O . LEU A 1 91 ? -16.096 -12.378 -0.665 1.00 58.94 91 LEU A O 1
ATOM 684 N N . GLU A 1 92 ? -14.383 -11.027 -1.199 1.00 56.06 92 GLU A N 1
ATOM 685 C CA . GLU A 1 92 ? -15.172 -9.823 -1.469 1.00 56.06 92 GLU A CA 1
ATOM 686 C C . GLU A 1 92 ? -15.529 -9.656 -2.956 1.00 56.06 92 GLU A C 1
ATOM 688 O O . GLU A 1 92 ? -15.966 -8.586 -3.375 1.00 56.06 92 GLU A O 1
ATOM 693 N N . ASN A 1 93 ? -15.328 -10.693 -3.785 1.00 56.50 93 ASN A N 1
ATOM 694 C CA . ASN A 1 93 ? -15.369 -10.596 -5.254 1.00 56.50 93 ASN A CA 1
ATOM 695 C C . ASN A 1 93 ? -14.455 -9.485 -5.813 1.00 56.50 93 ASN A C 1
ATOM 697 O O . ASN A 1 93 ? -14.680 -8.983 -6.917 1.00 56.50 93 ASN A O 1
ATOM 701 N N . TYR A 1 94 ? -13.416 -9.095 -5.071 1.00 58.09 94 TYR A N 1
ATOM 702 C CA . TYR A 1 94 ? -12.530 -8.018 -5.474 1.00 58.09 94 TYR A CA 1
ATOM 703 C C . TYR A 1 94 ? -11.554 -8.530 -6.538 1.00 58.09 94 TYR A C 1
ATOM 705 O O . TYR A 1 94 ? -10.664 -9.337 -6.262 1.00 58.09 94 TYR A O 1
ATOM 713 N N . GLN A 1 95 ? -11.737 -8.081 -7.780 1.00 64.31 95 GLN A N 1
ATOM 714 C CA . GLN A 1 95 ? -10.865 -8.427 -8.900 1.00 64.31 95 GLN A CA 1
ATOM 715 C C . GLN A 1 95 ? -9.978 -7.233 -9.245 1.00 64.31 95 GLN A C 1
ATOM 717 O O . GLN A 1 95 ? -10.458 -6.197 -9.705 1.00 64.31 95 GLN A O 1
ATOM 722 N N . GLY A 1 96 ? -8.669 -7.379 -9.023 1.00 74.69 96 GLY A N 1
ATOM 723 C CA . GLY A 1 96 ? -7.689 -6.421 -9.530 1.00 74.69 96 GLY A CA 1
ATOM 724 C C . GLY A 1 96 ? -7.748 -6.328 -11.060 1.00 74.69 96 GLY A C 1
ATOM 725 O O . GLY A 1 96 ? -8.145 -7.273 -11.733 1.00 74.69 96 GLY A O 1
ATOM 726 N N . THR A 1 97 ? -7.344 -5.190 -11.625 1.00 83.56 97 THR A N 1
ATOM 727 C CA . THR A 1 97 ? -7.392 -4.962 -13.083 1.00 83.56 97 THR A CA 1
ATOM 728 C C . THR A 1 97 ? -6.129 -5.410 -13.817 1.00 83.56 97 THR A C 1
ATOM 730 O O . THR A 1 97 ? -6.124 -5.475 -15.043 1.00 83.56 97 THR A O 1
ATOM 733 N N . VAL A 1 98 ? -5.048 -5.700 -13.086 1.00 86.19 98 VAL A N 1
ATOM 734 C CA . VAL A 1 98 ? -3.777 -6.184 -13.639 1.00 86.19 98 VAL A CA 1
ATOM 735 C C . VAL A 1 98 ? -3.548 -7.607 -13.157 1.00 86.19 98 VAL A C 1
ATOM 737 O O . VAL A 1 98 ? -3.374 -7.852 -11.965 1.00 86.19 98 VAL A O 1
ATOM 740 N N . PHE A 1 99 ? -3.506 -8.539 -14.102 1.00 84.06 99 PHE A N 1
ATOM 741 C CA . PHE A 1 99 ? -3.241 -9.950 -13.845 1.00 84.06 99 PHE A CA 1
ATOM 742 C C . PHE A 1 99 ? -1.803 -10.303 -14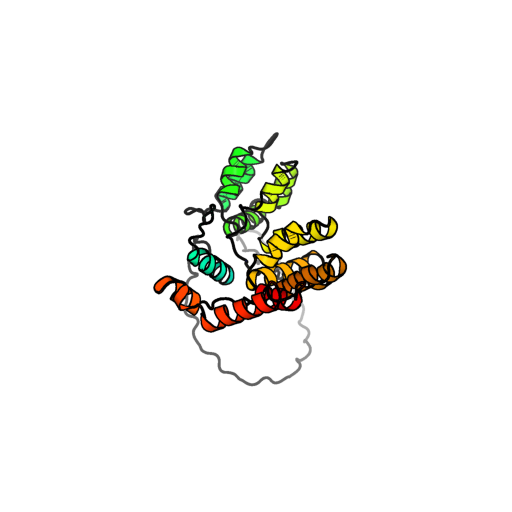.240 1.00 84.06 99 PHE A C 1
ATOM 744 O O . PHE A 1 99 ? -1.209 -9.611 -15.073 1.00 84.06 99 PHE A O 1
ATOM 751 N N . PRO A 1 100 ? -1.217 -11.378 -13.680 1.00 85.62 100 PRO A N 1
ATOM 752 C CA . PRO A 1 100 ? 0.030 -11.922 -14.199 1.00 85.62 100 PRO A CA 1
ATOM 753 C C . PRO A 1 100 ? -0.094 -12.195 -15.700 1.00 85.62 100 PRO A C 1
ATOM 755 O O . PRO A 1 100 ? -0.992 -12.912 -16.138 1.00 85.62 100 PRO A O 1
ATOM 758 N N . PHE A 1 101 ? 0.813 -11.623 -16.490 1.00 87.88 101 PHE A N 1
ATOM 759 C CA . PHE A 1 101 ? 0.841 -11.842 -17.929 1.00 87.88 101 PHE A CA 1
ATOM 760 C C . PHE A 1 101 ? 1.120 -13.329 -18.227 1.00 87.88 101 PHE A C 1
ATOM 762 O O . PHE A 1 101 ? 2.171 -13.815 -17.795 1.00 87.88 101 PHE A O 1
ATOM 769 N N . PRO A 1 102 ? 0.225 -14.064 -18.922 1.00 88.12 102 PRO A N 1
ATOM 770 C CA . PRO A 1 102 ? 0.303 -15.528 -19.004 1.00 88.12 102 PRO A CA 1
ATOM 771 C C . PRO A 1 102 ? 1.574 -16.068 -19.667 1.00 88.12 102 PRO A C 1
ATOM 773 O O . PRO A 1 102 ? 2.123 -17.074 -19.230 1.00 88.12 102 PRO A O 1
ATOM 776 N N . THR A 1 103 ? 2.069 -15.392 -20.705 1.00 92.94 103 THR A N 1
ATOM 777 C CA . THR A 1 103 ? 3.265 -15.792 -21.465 1.00 92.94 103 THR A CA 1
ATOM 778 C C . THR A 1 103 ? 4.445 -14.878 -21.143 1.00 92.94 103 THR A C 1
ATOM 780 O O . THR A 1 103 ? 5.090 -14.329 -22.037 1.00 92.94 103 THR A O 1
ATOM 783 N N . PHE A 1 104 ? 4.674 -14.632 -19.853 1.00 95.38 104 PHE A N 1
ATOM 784 C CA . PHE A 1 104 ? 5.708 -13.714 -19.383 1.00 95.38 104 PHE A CA 1
ATOM 785 C C . PHE A 1 104 ? 7.116 -14.167 -19.774 1.00 95.38 104 PHE A C 1
ATOM 787 O O . PHE A 1 104 ? 7.529 -15.284 -19.474 1.00 95.38 104 PHE A O 1
ATOM 794 N N . ASN A 1 105 ? 7.860 -13.257 -20.402 1.00 97.62 105 ASN A N 1
ATOM 795 C CA . ASN A 1 105 ? 9.274 -13.408 -20.706 1.00 97.62 105 ASN A CA 1
ATOM 796 C C . ASN A 1 105 ? 9.983 -12.094 -20.355 1.00 97.62 105 ASN A C 1
ATOM 798 O O . ASN A 1 105 ? 9.863 -11.100 -21.072 1.00 97.62 105 ASN A O 1
ATOM 802 N N . ALA A 1 106 ? 10.723 -12.107 -19.245 1.00 97.38 106 ALA A N 1
ATOM 803 C CA . ALA A 1 106 ? 11.411 -10.924 -18.743 1.00 97.38 106 ALA A CA 1
ATOM 804 C C . ALA A 1 106 ? 12.443 -10.380 -19.742 1.00 97.38 106 ALA A C 1
ATOM 806 O O . ALA A 1 106 ? 12.546 -9.170 -19.890 1.00 97.38 106 ALA A O 1
ATOM 807 N N . GLU A 1 107 ? 13.175 -11.240 -20.458 1.00 98.25 107 GLU A N 1
ATOM 808 C CA . GLU A 1 107 ? 14.185 -10.801 -21.430 1.00 98.25 107 GLU A CA 1
ATOM 809 C C . GLU A 1 107 ? 13.550 -10.081 -22.622 1.00 98.25 107 GLU A C 1
ATOM 811 O O . GLU A 1 107 ? 14.034 -9.027 -23.039 1.00 98.25 107 GLU A O 1
ATOM 816 N N . ALA A 1 108 ? 12.435 -10.611 -23.134 1.00 98.19 108 ALA A N 1
ATOM 817 C CA . ALA A 1 108 ? 11.677 -9.984 -24.214 1.00 98.19 108 ALA A CA 1
ATOM 818 C C . ALA A 1 108 ? 11.112 -8.619 -23.786 1.00 98.19 108 ALA A C 1
ATOM 820 O O . ALA A 1 108 ? 11.232 -7.641 -24.525 1.00 98.19 108 ALA A O 1
ATOM 821 N N . ASP A 1 109 ? 10.568 -8.523 -22.568 1.00 98.44 109 ASP A N 1
ATOM 822 C CA . ASP A 1 109 ? 10.110 -7.251 -22.000 1.00 98.44 109 ASP A CA 1
ATOM 823 C C . ASP A 1 109 ? 11.271 -6.262 -21.826 1.00 98.44 109 ASP A C 1
ATOM 825 O O . ASP A 1 109 ? 11.144 -5.087 -22.167 1.00 98.44 109 ASP A O 1
ATOM 829 N N . CYS A 1 110 ? 12.434 -6.723 -21.357 1.00 98.50 110 CYS A N 1
ATOM 830 C CA . CYS A 1 110 ? 13.630 -5.898 -21.223 1.00 98.50 110 CYS A CA 1
ATOM 831 C C . CYS A 1 110 ? 14.105 -5.345 -22.574 1.00 98.50 110 CYS A C 1
ATOM 833 O O . CYS A 1 110 ? 14.431 -4.160 -22.666 1.00 98.50 110 CYS A O 1
ATOM 835 N N . GLN A 1 111 ? 14.117 -6.167 -23.626 1.00 98.25 111 GLN A N 1
ATOM 836 C CA . GLN A 1 111 ? 14.433 -5.721 -24.986 1.00 98.25 111 GLN A CA 1
ATOM 837 C C . GLN A 1 111 ? 13.399 -4.713 -25.498 1.00 98.25 111 GLN A C 1
ATOM 839 O O . GLN A 1 111 ? 13.778 -3.670 -26.029 1.00 98.25 111 GLN A O 1
ATOM 844 N N . GLY A 1 112 ? 12.107 -4.981 -25.295 1.00 98.00 112 GLY A N 1
ATOM 845 C CA . GLY A 1 112 ? 11.024 -4.070 -25.666 1.00 98.00 112 GLY A CA 1
ATOM 846 C C . GLY A 1 112 ? 11.155 -2.703 -24.992 1.00 98.00 112 GLY A C 1
ATOM 847 O O . GLY A 1 112 ? 11.110 -1.675 -25.666 1.00 98.00 112 GLY A O 1
ATOM 848 N N . LEU A 1 113 ? 11.417 -2.682 -23.683 1.00 97.81 113 LEU A N 1
ATOM 849 C CA . LEU A 1 113 ? 11.658 -1.454 -22.922 1.00 97.81 113 LEU A CA 1
ATOM 850 C C . LEU A 1 113 ? 12.912 -0.719 -23.402 1.00 97.81 113 LEU A C 1
ATOM 852 O O . LEU A 1 113 ? 12.893 0.503 -23.537 1.00 97.81 113 LEU A O 1
ATOM 856 N N . ARG A 1 114 ? 13.998 -1.444 -23.699 1.00 96.56 114 ARG A N 1
ATOM 857 C CA . ARG A 1 114 ? 15.226 -0.842 -24.229 1.00 96.56 114 ARG A CA 1
ATOM 858 C C . ARG A 1 114 ? 14.964 -0.168 -25.573 1.00 96.56 114 ARG A C 1
ATOM 860 O O . ARG A 1 114 ? 15.382 0.970 -25.738 1.00 96.56 114 ARG A O 1
ATOM 867 N N . HIS A 1 115 ? 14.265 -0.833 -26.493 1.00 96.81 115 HIS A N 1
ATOM 868 C CA . HIS A 1 115 ? 13.891 -0.255 -27.787 1.00 96.81 115 HIS A CA 1
ATOM 869 C C . HIS A 1 115 ? 12.950 0.944 -27.637 1.00 96.81 115 HIS A C 1
ATOM 871 O O . HIS A 1 115 ? 13.123 1.939 -28.332 1.00 96.81 115 HIS A O 1
ATOM 877 N N . ALA A 1 116 ? 11.992 0.891 -26.707 1.00 96.75 116 ALA A N 1
ATOM 878 C CA . ALA A 1 116 ? 11.080 2.005 -26.451 1.00 96.75 116 ALA A CA 1
ATOM 879 C C . ALA A 1 116 ? 11.803 3.271 -25.953 1.00 96.75 116 ALA A C 1
ATOM 881 O O . ALA A 1 116 ? 11.309 4.373 -26.158 1.00 96.75 116 ALA A O 1
ATOM 882 N N . MET A 1 117 ? 12.967 3.113 -25.321 1.00 95.44 117 MET A N 1
ATOM 883 C CA . MET A 1 117 ? 13.798 4.189 -24.771 1.00 95.44 117 MET A CA 1
ATOM 884 C C . MET A 1 117 ? 15.053 4.480 -25.620 1.00 95.44 117 MET A C 1
ATOM 886 O O . MET A 1 117 ? 16.032 5.015 -25.107 1.00 95.44 117 MET A O 1
ATOM 890 N N . GLN A 1 118 ? 15.100 4.046 -26.883 1.00 90.44 118 GLN A N 1
ATOM 891 C CA . GLN A 1 118 ? 16.233 4.303 -27.777 1.00 90.44 118 GLN A CA 1
ATOM 892 C C . GLN A 1 118 ? 15.957 5.481 -28.716 1.00 90.44 118 GLN A C 1
ATOM 894 O O . GLN A 1 118 ? 14.906 5.551 -29.346 1.00 90.44 118 GLN A O 1
ATOM 899 N N . GLY A 1 119 ? 16.969 6.329 -28.914 1.00 86.00 119 GLY A N 1
ATOM 900 C CA . GLY A 1 119 ? 16.927 7.425 -29.883 1.00 86.00 119 GLY A CA 1
ATOM 901 C C . GLY A 1 119 ? 16.470 8.749 -29.272 1.00 86.00 119 GLY A C 1
ATOM 902 O O . GLY A 1 119 ? 16.619 8.976 -28.077 1.00 86.00 119 GLY A O 1
ATOM 903 N N . ALA A 1 120 ? 15.990 9.662 -30.116 1.00 83.81 120 ALA A N 1
ATOM 904 C CA . ALA A 1 120 ? 15.468 10.945 -29.660 1.00 83.81 120 ALA A CA 1
ATOM 905 C C . ALA A 1 120 ? 14.008 10.784 -29.209 1.00 83.81 120 ALA A C 1
ATOM 907 O O . ALA A 1 120 ? 13.141 10.481 -30.028 1.00 83.81 120 ALA A O 1
ATOM 908 N N . GLY A 1 121 ? 13.750 11.028 -27.924 1.00 87.56 121 GLY A N 1
ATOM 909 C CA . GLY A 1 121 ? 12.436 10.831 -27.308 1.00 87.56 121 GLY A CA 1
ATOM 910 C C . GLY A 1 121 ? 12.201 9.389 -26.853 1.00 87.56 121 GLY A C 1
ATOM 911 O O . GLY A 1 121 ? 13.092 8.546 -26.908 1.00 87.56 121 GLY A O 1
ATOM 912 N N . THR A 1 122 ? 10.985 9.104 -26.394 1.00 94.88 122 THR A N 1
ATOM 913 C CA . THR A 1 122 ? 10.585 7.791 -25.877 1.00 94.88 122 THR A CA 1
ATOM 914 C C . THR A 1 122 ? 9.317 7.341 -26.584 1.00 94.88 122 THR A C 1
ATOM 916 O O . THR A 1 122 ? 8.418 8.137 -26.804 1.00 94.88 122 THR A O 1
ATOM 919 N N . ASN A 1 123 ? 9.205 6.061 -26.928 1.00 95.62 123 ASN A N 1
ATOM 920 C CA . ASN A 1 123 ? 7.937 5.483 -27.359 1.00 95.62 123 ASN A CA 1
ATOM 921 C C . ASN A 1 123 ? 7.087 5.165 -26.117 1.00 95.62 123 ASN A C 1
ATOM 923 O O . ASN A 1 123 ? 7.126 4.046 -25.594 1.00 95.62 123 ASN A O 1
ATOM 927 N N . GLU A 1 124 ? 6.331 6.151 -25.619 1.00 94.44 124 GLU A N 1
ATOM 928 C CA . GLU A 1 124 ? 5.556 5.998 -24.382 1.00 94.44 124 GLU A CA 1
ATOM 929 C C . GLU A 1 124 ? 4.464 4.935 -24.511 1.00 94.44 124 GLU A C 1
ATOM 931 O O . GLU A 1 124 ? 4.145 4.262 -23.534 1.00 94.44 124 GLU A O 1
ATOM 936 N N . ARG A 1 125 ? 3.922 4.735 -25.720 1.00 95.50 125 ARG A N 1
ATOM 937 C CA . ARG A 1 125 ? 2.915 3.704 -25.997 1.00 95.50 125 ARG A CA 1
ATOM 938 C C . ARG A 1 125 ? 3.470 2.310 -25.713 1.00 95.50 125 ARG A C 1
ATOM 940 O O . ARG A 1 125 ? 2.883 1.578 -24.923 1.00 95.50 125 ARG A O 1
ATOM 947 N N . ALA A 1 126 ? 4.617 1.974 -26.303 1.00 95.62 126 ALA A N 1
ATOM 948 C CA . ALA A 1 126 ? 5.266 0.681 -26.093 1.00 95.62 126 ALA A CA 1
ATOM 949 C C . ALA A 1 126 ? 5.682 0.482 -24.628 1.00 95.62 126 ALA A C 1
ATOM 951 O O . ALA A 1 126 ? 5.541 -0.610 -24.077 1.00 95.62 126 ALA A O 1
ATOM 952 N N . LEU A 1 127 ? 6.148 1.552 -23.977 1.00 96.38 127 LEU A N 1
ATOM 953 C CA . LEU A 1 127 ? 6.475 1.529 -22.557 1.00 96.38 127 LEU A CA 1
ATOM 954 C C . LEU A 1 127 ? 5.235 1.218 -21.700 1.00 96.38 127 LEU A C 1
ATOM 956 O O . LEU A 1 127 ? 5.298 0.336 -20.846 1.00 96.38 127 LEU A O 1
ATOM 960 N N . ILE A 1 128 ? 4.105 1.895 -21.933 1.00 95.69 128 ILE A N 1
ATOM 961 C CA . ILE A 1 128 ? 2.848 1.661 -21.202 1.00 95.69 128 ILE A CA 1
ATOM 962 C C . ILE A 1 128 ? 2.335 0.242 -21.455 1.00 95.69 128 ILE A C 1
ATOM 964 O O . ILE A 1 128 ? 1.975 -0.445 -20.499 1.00 95.69 128 ILE A O 1
ATOM 968 N N . ASP A 1 129 ? 2.342 -0.211 -22.710 1.00 95.69 129 ASP A N 1
ATOM 969 C CA . ASP A 1 129 ? 1.834 -1.529 -23.098 1.00 95.69 129 ASP A CA 1
ATOM 970 C C . ASP A 1 129 ? 2.579 -2.665 -22.375 1.00 95.69 129 ASP A C 1
ATOM 972 O O . ASP A 1 129 ? 1.964 -3.671 -22.015 1.00 95.69 129 ASP A O 1
ATOM 976 N N . ILE A 1 130 ? 3.872 -2.490 -22.080 1.00 96.50 130 ILE A N 1
ATOM 977 C CA . ILE A 1 130 ? 4.631 -3.423 -21.240 1.00 96.50 130 ILE A CA 1
ATOM 978 C C . ILE A 1 130 ? 4.323 -3.175 -19.758 1.00 96.50 130 ILE A C 1
ATOM 980 O O . ILE A 1 130 ? 3.836 -4.069 -19.073 1.00 96.50 130 ILE A O 1
ATOM 984 N N . VAL A 1 131 ? 4.583 -1.974 -19.234 1.00 95.19 131 VAL A N 1
ATOM 985 C CA . VAL A 1 131 ? 4.591 -1.724 -17.780 1.00 95.19 131 VAL A CA 1
ATOM 986 C C . VAL A 1 131 ? 3.206 -1.885 -17.145 1.00 95.19 131 VAL A C 1
ATOM 988 O O . VAL A 1 131 ? 3.101 -2.435 -16.048 1.00 95.19 131 VAL A O 1
ATOM 991 N N . ALA A 1 132 ? 2.140 -1.438 -17.812 1.00 93.12 132 ALA A N 1
ATOM 992 C CA . ALA A 1 132 ? 0.781 -1.484 -17.270 1.00 93.12 132 ALA A CA 1
ATOM 993 C C . ALA A 1 132 ? 0.140 -2.883 -17.345 1.00 93.12 132 ALA A C 1
ATOM 995 O O . ALA A 1 132 ? -0.841 -3.137 -16.651 1.00 93.12 132 ALA A O 1
ATOM 996 N N . ASN A 1 133 ? 0.708 -3.800 -18.137 1.00 93.62 133 ASN A N 1
ATOM 997 C CA . ASN A 1 133 ? 0.190 -5.158 -18.340 1.00 93.62 133 ASN A CA 1
ATOM 998 C C . ASN A 1 133 ? 1.087 -6.238 -17.714 1.00 93.62 133 ASN A C 1
ATOM 1000 O O . ASN A 1 133 ? 1.111 -7.382 -18.176 1.00 93.62 133 ASN A O 1
ATOM 1004 N N . ARG A 1 134 ? 1.873 -5.882 -16.693 1.00 93.75 134 ARG A N 1
ATOM 1005 C CA . ARG A 1 134 ? 2.699 -6.815 -15.914 1.00 93.75 134 ARG A CA 1
ATOM 1006 C C . ARG A 1 134 ? 2.375 -6.659 -14.436 1.00 93.75 134 ARG A C 1
ATOM 1008 O O . ARG A 1 134 ? 2.285 -5.541 -13.924 1.00 93.75 134 ARG A O 1
ATOM 1015 N N . SER A 1 135 ? 2.235 -7.777 -13.725 1.00 92.44 135 SER A N 1
ATOM 1016 C CA . SER A 1 135 ? 2.052 -7.739 -12.268 1.00 92.44 135 SER A CA 1
ATOM 1017 C C . SER A 1 135 ? 3.255 -7.067 -11.588 1.00 92.44 135 SER A C 1
ATOM 1019 O O . SER A 1 135 ? 4.323 -6.922 -12.188 1.00 92.44 135 SER A O 1
ATOM 1021 N N . ASN A 1 136 ? 3.118 -6.609 -10.336 1.00 92.94 136 ASN A N 1
ATOM 1022 C CA . ASN A 1 136 ? 4.272 -6.034 -9.627 1.00 92.94 136 ASN A CA 1
ATOM 1023 C C . ASN A 1 136 ? 5.423 -7.044 -9.520 1.00 92.94 136 ASN A C 1
ATOM 1025 O O . ASN A 1 136 ? 6.558 -6.704 -9.840 1.00 92.94 136 ASN A O 1
ATOM 1029 N N . PHE A 1 137 ? 5.102 -8.300 -9.207 1.00 88.44 137 PHE A N 1
ATOM 1030 C CA . PHE A 1 137 ? 6.048 -9.409 -9.221 1.00 88.44 137 PHE A CA 1
ATOM 1031 C C . PHE A 1 137 ? 6.812 -9.503 -10.553 1.00 88.44 137 PHE A C 1
ATOM 1033 O O . PHE A 1 137 ? 8.041 -9.451 -10.577 1.00 88.44 137 PHE A O 1
ATOM 1040 N N . GLN A 1 138 ? 6.101 -9.531 -11.685 1.00 95.00 138 GLN A N 1
ATOM 1041 C CA . GLN A 1 138 ? 6.727 -9.553 -13.013 1.00 95.00 138 GLN A CA 1
ATOM 1042 C C . GLN A 1 138 ? 7.589 -8.310 -13.268 1.00 95.00 138 GLN A C 1
ATOM 1044 O O . GLN A 1 138 ? 8.683 -8.426 -13.811 1.00 95.00 138 GLN A O 1
ATOM 1049 N N . ARG A 1 139 ? 7.159 -7.126 -12.818 1.00 97.88 139 ARG A N 1
ATOM 1050 C CA . ARG A 1 139 ? 7.951 -5.888 -12.909 1.00 97.88 139 ARG A CA 1
ATOM 1051 C C . ARG A 1 139 ? 9.227 -5.936 -12.068 1.00 97.88 139 ARG A C 1
ATOM 1053 O O . ARG A 1 139 ? 10.255 -5.446 -12.533 1.00 97.88 139 ARG A O 1
ATOM 1060 N N . GLN A 1 140 ? 9.213 -6.566 -10.890 1.00 96.94 140 GLN A N 1
ATOM 1061 C CA . GLN A 1 140 ? 10.441 -6.802 -10.120 1.00 96.94 140 GLN A CA 1
ATOM 1062 C C . GLN A 1 140 ? 11.400 -7.733 -10.873 1.00 96.94 140 GLN A C 1
ATOM 1064 O O . GLN A 1 140 ? 12.594 -7.441 -10.954 1.00 96.94 140 GLN A O 1
ATOM 1069 N N . HIS A 1 141 ? 10.879 -8.797 -11.495 1.00 96.31 141 HIS A N 1
ATOM 1070 C CA . HIS A 1 141 ? 11.673 -9.674 -12.360 1.00 96.31 141 HIS A CA 1
ATOM 1071 C C . HIS A 1 141 ? 12.275 -8.915 -13.550 1.00 96.31 141 HIS A C 1
ATOM 1073 O O . HIS A 1 141 ? 13.472 -9.029 -13.795 1.00 96.31 141 HIS A O 1
ATOM 1079 N N . ILE A 1 142 ? 11.490 -8.072 -14.230 1.00 98.38 142 ILE A N 1
ATOM 1080 C CA . ILE A 1 142 ? 11.976 -7.222 -15.327 1.00 98.38 142 ILE A CA 1
ATOM 1081 C C . ILE A 1 142 ? 13.116 -6.311 -14.850 1.00 98.38 142 ILE A C 1
ATOM 1083 O O . ILE A 1 142 ? 14.130 -6.222 -15.535 1.00 98.38 142 ILE A O 1
ATOM 1087 N N . LYS A 1 143 ? 13.013 -5.658 -13.681 1.00 97.69 143 LYS A N 1
ATOM 1088 C CA . LYS A 1 143 ? 14.097 -4.797 -13.153 1.00 97.69 143 LYS A CA 1
ATOM 1089 C C . LYS A 1 143 ? 15.408 -5.560 -12.993 1.00 97.69 143 LYS A C 1
ATOM 1091 O O . LYS A 1 143 ? 16.457 -5.065 -13.408 1.00 97.69 143 LYS A O 1
ATOM 1096 N N . LEU A 1 144 ? 15.342 -6.749 -12.392 1.00 97.25 144 LEU A N 1
ATOM 1097 C CA . LEU A 1 144 ? 16.512 -7.592 -12.168 1.00 97.25 144 LEU A CA 1
ATOM 1098 C C . LEU A 1 144 ? 17.117 -8.047 -13.500 1.00 97.25 144 LEU A C 1
ATOM 1100 O O . LEU A 1 144 ? 18.307 -7.844 -13.735 1.00 97.25 144 LEU A O 1
ATOM 1104 N N . THR A 1 145 ? 16.292 -8.598 -14.392 1.00 98.00 145 THR A N 1
ATOM 1105 C CA . THR A 1 145 ? 16.726 -9.071 -15.711 1.00 98.00 145 THR A CA 1
ATOM 1106 C C . THR A 1 145 ? 17.320 -7.937 -16.544 1.00 98.00 145 THR A C 1
ATOM 1108 O O . THR A 1 145 ? 18.384 -8.109 -17.130 1.00 98.00 145 THR A O 1
ATOM 1111 N N . TYR A 1 146 ? 16.720 -6.745 -16.523 1.00 98.38 146 TYR A N 1
ATOM 1112 C CA . TYR A 1 146 ? 17.224 -5.576 -17.245 1.00 98.38 146 TYR A CA 1
ATOM 1113 C C . TYR A 1 146 ? 18.622 -5.175 -16.768 1.00 98.38 146 TYR A C 1
ATOM 1115 O O . TYR A 1 146 ? 19.514 -4.903 -17.578 1.00 98.38 146 TYR A O 1
ATOM 1123 N N . LYS A 1 147 ? 18.836 -5.186 -15.445 1.00 97.88 147 LYS A N 1
ATOM 1124 C CA . LYS A 1 147 ? 20.143 -4.900 -14.849 1.00 97.88 147 LYS A CA 1
ATOM 1125 C C . LYS A 1 147 ? 21.185 -5.937 -15.256 1.00 97.88 147 LYS A C 1
ATOM 1127 O O . LYS A 1 147 ? 22.309 -5.550 -15.565 1.00 97.88 147 LYS A O 1
ATOM 1132 N N . THR A 1 148 ? 20.816 -7.215 -15.293 1.00 97.75 148 THR A N 1
ATOM 1133 C CA . THR A 1 148 ? 21.695 -8.308 -15.733 1.00 97.75 148 THR A CA 1
ATOM 1134 C C . THR A 1 148 ? 22.045 -8.201 -17.217 1.00 97.75 148 THR A C 1
ATOM 1136 O O . THR A 1 148 ? 23.214 -8.305 -17.572 1.00 97.75 148 THR A O 1
ATOM 1139 N N . MET A 1 149 ? 21.059 -7.956 -18.084 1.00 98.00 149 MET A N 1
ATOM 1140 C CA . MET A 1 149 ? 21.255 -7.921 -19.538 1.00 98.00 149 MET A CA 1
ATOM 1141 C C . MET A 1 149 ? 22.047 -6.700 -20.006 1.00 98.00 149 MET A C 1
ATOM 1143 O O . MET A 1 149 ? 22.855 -6.805 -20.924 1.00 98.00 149 MET A O 1
ATOM 1147 N N . PHE A 1 150 ? 21.800 -5.533 -19.405 1.00 96.81 150 PHE A N 1
ATOM 1148 C CA . PHE A 1 150 ? 22.313 -4.263 -19.927 1.00 96.81 150 PHE A CA 1
ATOM 1149 C C . PHE A 1 150 ? 23.246 -3.525 -18.966 1.00 96.81 150 PHE A C 1
ATOM 1151 O O . PHE A 1 150 ? 23.788 -2.4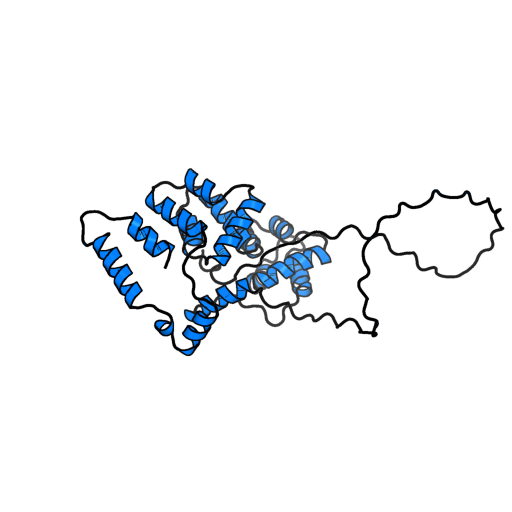85 -19.329 1.00 96.81 150 PHE A O 1
ATOM 1158 N N . GLY A 1 151 ? 23.417 -4.000 -17.729 1.00 96.88 151 GLY A N 1
ATOM 1159 C CA . GLY A 1 151 ? 24.236 -3.330 -16.712 1.00 96.88 151 GLY A CA 1
ATOM 1160 C C . GLY A 1 151 ? 23.640 -2.015 -16.188 1.00 96.88 151 GLY A C 1
ATOM 1161 O O . GLY A 1 151 ? 24.257 -1.340 -15.360 1.00 96.88 151 GLY A O 1
ATOM 1162 N N . ILE A 1 152 ? 22.427 -1.649 -16.607 1.00 95.50 152 ILE A N 1
ATOM 1163 C CA . ILE A 1 152 ? 21.782 -0.361 -16.318 1.00 95.50 152 ILE A CA 1
ATOM 1164 C C . ILE A 1 152 ? 20.625 -0.564 -15.337 1.00 95.50 152 ILE A C 1
ATOM 1166 O O . ILE A 1 152 ? 19.908 -1.556 -15.404 1.00 95.50 152 ILE A O 1
ATOM 1170 N N . ASP A 1 153 ? 20.451 0.371 -14.403 1.00 97.31 153 ASP A N 1
ATOM 1171 C CA . ASP A 1 153 ? 19.263 0.384 -13.547 1.00 97.31 153 ASP A CA 1
ATOM 1172 C C . ASP A 1 153 ? 18.048 0.876 -14.349 1.00 97.31 153 ASP A C 1
ATOM 1174 O O . ASP A 1 153 ? 18.054 1.998 -14.861 1.00 97.31 153 ASP A O 1
ATOM 1178 N N . LEU A 1 154 ? 17.028 0.022 -14.481 1.00 97.25 154 LEU A N 1
ATOM 1179 C CA . LEU A 1 154 ? 15.859 0.293 -15.318 1.00 97.25 154 LEU A CA 1
ATOM 1180 C C . LEU A 1 154 ? 15.091 1.540 -14.865 1.00 97.25 154 LEU A C 1
ATOM 1182 O O . LEU A 1 154 ? 14.742 2.377 -15.693 1.00 97.25 154 LEU A O 1
ATOM 1186 N N . VAL A 1 155 ? 14.848 1.688 -13.560 1.00 95.69 155 VAL A N 1
ATOM 1187 C CA . VAL A 1 155 ? 14.060 2.810 -13.023 1.00 95.69 155 VAL A CA 1
ATOM 1188 C C . VAL A 1 155 ? 14.821 4.123 -13.202 1.00 95.69 155 VAL A C 1
ATOM 1190 O O . VAL A 1 155 ? 14.237 5.133 -13.591 1.00 95.69 155 VAL A O 1
ATOM 1193 N N . LYS A 1 156 ? 16.144 4.108 -13.012 1.00 94.94 156 LYS A N 1
ATOM 1194 C CA . LYS A 1 156 ? 17.013 5.250 -13.303 1.00 94.94 156 LYS A CA 1
ATOM 1195 C C . LYS A 1 156 ? 16.991 5.616 -14.784 1.00 94.94 156 LYS A C 1
ATOM 1197 O O . LYS A 1 156 ? 16.952 6.804 -15.089 1.00 94.94 156 LYS A O 1
ATOM 1202 N N . GLN A 1 157 ? 17.018 4.631 -15.686 1.00 94.75 157 GLN A N 1
ATOM 1203 C CA . GLN A 1 157 ? 16.935 4.893 -17.123 1.00 94.75 157 GLN A CA 1
ATOM 1204 C C . GLN A 1 157 ? 15.592 5.532 -17.483 1.00 94.75 157 GLN A C 1
ATOM 1206 O O . GLN A 1 157 ? 15.585 6.615 -18.054 1.00 94.75 157 GLN A O 1
ATOM 1211 N N . ILE A 1 158 ? 14.474 4.938 -17.059 1.00 94.06 158 ILE A N 1
ATOM 1212 C CA . ILE A 1 158 ? 13.130 5.514 -17.232 1.00 94.06 158 ILE A CA 1
ATOM 1213 C C . ILE A 1 158 ? 13.074 6.947 -16.686 1.00 94.06 158 ILE A C 1
ATOM 1215 O O . ILE A 1 158 ? 12.498 7.838 -17.303 1.00 94.06 158 ILE A O 1
ATOM 1219 N N . GLY A 1 159 ? 13.708 7.193 -15.538 1.00 92.44 159 GLY A N 1
ATOM 1220 C CA . GLY A 1 159 ? 13.774 8.515 -14.931 1.00 92.44 159 GLY A CA 1
ATOM 1221 C C . GLY A 1 159 ? 14.593 9.549 -15.713 1.00 92.44 159 GLY A C 1
ATOM 1222 O O . GLY A 1 159 ? 14.430 10.740 -15.443 1.00 92.44 159 GLY A O 1
ATOM 1223 N N . GLY A 1 160 ? 15.472 9.130 -16.624 1.00 93.00 160 GLY A N 1
ATOM 1224 C CA . GLY A 1 160 ? 16.182 10.012 -17.556 1.00 93.00 160 GLY A CA 1
ATOM 1225 C C . GLY A 1 160 ? 15.394 10.297 -18.836 1.00 93.00 160 GLY A C 1
ATOM 1226 O O . GLY A 1 160 ? 15.540 11.374 -19.400 1.00 93.00 160 GLY A O 1
ATOM 1227 N N . GLU A 1 161 ? 14.545 9.355 -19.246 1.00 93.50 161 GLU A N 1
ATOM 1228 C CA . GLU A 1 161 ? 13.744 9.420 -20.474 1.00 93.50 161 GLU A CA 1
ATOM 1229 C C . GLU A 1 161 ? 12.424 10.183 -20.292 1.00 93.50 161 GLU A C 1
ATOM 1231 O O . GLU A 1 161 ? 11.978 10.917 -21.169 1.00 93.50 161 GLU A O 1
ATOM 1236 N N . LEU A 1 162 ? 11.791 10.035 -19.126 1.00 94.25 162 LEU A N 1
ATOM 1237 C CA . LEU A 1 162 ? 10.478 10.611 -18.845 1.00 94.25 162 LEU A CA 1
ATOM 1238 C C . LEU A 1 162 ? 10.576 11.872 -17.977 1.00 94.25 162 LEU A C 1
ATOM 1240 O O . LEU A 1 162 ? 11.539 12.092 -17.240 1.00 94.25 162 LEU A O 1
ATOM 1244 N N . SER A 1 163 ? 9.519 12.686 -17.983 1.00 92.75 163 SER A N 1
ATOM 1245 C CA . SER A 1 163 ? 9.387 13.853 -17.103 1.00 92.75 163 SER A CA 1
ATOM 1246 C C . SER A 1 163 ? 7.981 13.974 -16.500 1.00 92.75 163 SER A C 1
ATOM 1248 O O . SER A 1 163 ? 7.068 13.223 -16.851 1.00 92.75 163 SER A O 1
ATOM 1250 N N . GLY A 1 164 ? 7.827 14.891 -15.541 1.00 93.38 164 GLY A N 1
ATOM 1251 C CA . GLY A 1 164 ? 6.542 15.208 -14.912 1.00 93.38 164 GLY A CA 1
ATOM 1252 C C . GLY A 1 164 ? 5.862 14.025 -14.214 1.00 93.38 164 GLY A C 1
ATOM 1253 O O . GLY A 1 164 ? 6.512 13.096 -13.732 1.00 93.38 164 GLY A O 1
ATOM 1254 N N . GLU A 1 165 ? 4.531 14.069 -14.168 1.00 91.25 165 GLU A N 1
ATOM 1255 C CA . GLU A 1 165 ? 3.699 13.051 -13.509 1.00 91.25 165 GLU A CA 1
ATOM 1256 C C . GLU A 1 165 ? 3.821 11.677 -14.174 1.00 91.25 165 GLU A C 1
ATOM 1258 O O . GLU A 1 165 ? 3.755 10.651 -13.498 1.00 91.25 165 GLU A O 1
ATOM 1263 N N . PHE A 1 166 ? 4.058 11.639 -15.488 1.00 92.62 166 PHE A N 1
ATOM 1264 C CA . PHE A 1 166 ? 4.214 10.381 -16.210 1.00 92.62 166 PHE A CA 1
ATOM 1265 C C . PHE A 1 166 ? 5.444 9.605 -15.727 1.00 92.62 166 PHE A C 1
ATOM 1267 O O . PHE A 1 166 ? 5.344 8.413 -15.431 1.00 92.62 166 PHE A O 1
ATOM 1274 N N . LYS A 1 167 ? 6.578 10.292 -15.526 1.00 94.06 167 LYS A N 1
ATOM 1275 C CA . LYS A 1 167 ? 7.762 9.697 -14.892 1.00 94.06 167 LYS A CA 1
ATOM 1276 C C . LYS A 1 167 ? 7.449 9.155 -13.500 1.00 94.06 167 LYS A C 1
ATOM 1278 O O . LYS A 1 167 ? 7.871 8.041 -13.187 1.00 94.06 167 LYS A O 1
ATOM 1283 N N . GLU A 1 168 ? 6.756 9.934 -12.668 1.00 91.31 168 GLU A N 1
ATOM 1284 C CA . GLU A 1 168 ? 6.449 9.553 -11.282 1.00 91.31 168 GLU A CA 1
ATOM 1285 C C . GLU A 1 168 ? 5.592 8.283 -11.250 1.00 91.31 168 GLU A C 1
ATOM 1287 O O . GLU A 1 168 ? 5.934 7.339 -10.541 1.00 91.31 168 GLU A O 1
ATOM 1292 N N . ILE A 1 169 ? 4.553 8.209 -12.088 1.00 93.38 169 ILE A N 1
ATOM 1293 C CA . ILE A 1 169 ? 3.668 7.041 -12.178 1.00 93.38 169 ILE A CA 1
ATOM 1294 C C . ILE A 1 169 ? 4.421 5.811 -12.692 1.00 93.38 169 ILE A C 1
ATOM 1296 O O . ILE A 1 169 ? 4.362 4.762 -12.055 1.00 93.38 169 ILE A O 1
ATOM 1300 N N . ILE A 1 170 ? 5.149 5.912 -13.809 1.00 94.62 170 ILE A N 1
ATOM 1301 C CA . ILE A 1 170 ? 5.871 4.755 -14.362 1.00 94.62 170 ILE A CA 1
ATOM 1302 C C . ILE A 1 170 ? 6.943 4.257 -13.387 1.00 94.62 170 ILE A C 1
ATOM 1304 O O . ILE A 1 170 ? 7.093 3.051 -13.216 1.00 94.62 170 ILE A O 1
ATOM 1308 N N . SER A 1 171 ? 7.662 5.159 -12.718 1.00 94.06 171 SER A N 1
ATOM 1309 C CA . SER A 1 171 ? 8.666 4.770 -11.720 1.00 94.06 171 SER A CA 1
ATOM 1310 C C . SER A 1 171 ? 8.017 4.061 -10.529 1.00 94.06 171 SER A C 1
ATOM 1312 O O . SER A 1 171 ? 8.467 2.987 -10.141 1.00 94.06 171 SER A O 1
ATOM 1314 N N . ALA A 1 172 ? 6.910 4.605 -10.013 1.00 93.44 172 ALA A N 1
ATOM 1315 C CA . ALA A 1 172 ? 6.159 4.024 -8.900 1.00 93.44 172 ALA A CA 1
ATOM 1316 C C . ALA A 1 172 ? 5.620 2.620 -9.212 1.00 93.44 172 ALA A C 1
ATOM 1318 O O . ALA A 1 172 ? 5.625 1.738 -8.357 1.00 93.44 172 ALA A O 1
ATOM 1319 N N . LEU A 1 173 ? 5.215 2.375 -10.459 1.00 95.44 173 LEU A N 1
ATOM 1320 C CA . LEU A 1 173 ? 4.776 1.060 -10.924 1.00 95.44 173 LEU A CA 1
ATOM 1321 C C . LEU A 1 173 ? 5.876 -0.017 -10.787 1.00 95.44 173 LEU A C 1
ATOM 1323 O O . LEU A 1 173 ? 5.566 -1.204 -10.683 1.00 95.44 173 LEU A O 1
ATOM 1327 N N . PHE A 1 174 ? 7.150 0.371 -10.753 1.00 95.12 174 PHE A N 1
ATOM 1328 C CA . PHE A 1 174 ? 8.283 -0.530 -10.544 1.00 95.12 174 PHE A CA 1
ATOM 1329 C C . PHE A 1 174 ? 8.709 -0.678 -9.078 1.00 95.12 174 PHE A C 1
ATOM 1331 O O . PHE A 1 174 ? 9.559 -1.525 -8.777 1.00 95.12 174 PHE A O 1
ATOM 1338 N N . ASP A 1 175 ? 8.158 0.097 -8.151 1.00 93.69 175 ASP A N 1
ATOM 1339 C CA . ASP A 1 175 ? 8.444 -0.073 -6.730 1.00 93.69 175 ASP A CA 1
ATOM 1340 C C . ASP A 1 175 ? 7.688 -1.276 -6.171 1.00 93.69 175 ASP A C 1
ATOM 1342 O O . ASP A 1 175 ? 6.557 -1.563 -6.563 1.00 93.69 175 ASP A O 1
ATOM 1346 N N . ALA A 1 176 ? 8.321 -2.009 -5.255 1.00 91.88 176 ALA A N 1
ATOM 1347 C CA . ALA A 1 176 ? 7.592 -3.000 -4.473 1.00 91.88 176 ALA A CA 1
ATOM 1348 C C . ALA A 1 176 ? 6.522 -2.274 -3.629 1.00 91.88 176 ALA A C 1
ATOM 1350 O O . ALA A 1 176 ? 6.785 -1.148 -3.190 1.00 91.88 176 ALA A O 1
ATOM 1351 N N . PRO A 1 177 ? 5.355 -2.887 -3.348 1.00 90.12 177 PRO A N 1
ATOM 1352 C CA . PRO A 1 177 ? 4.247 -2.211 -2.666 1.00 90.12 177 PRO A CA 1
ATOM 1353 C C . PRO A 1 177 ? 4.665 -1.497 -1.370 1.00 90.12 177 PRO A C 1
ATOM 1355 O O . PRO A 1 177 ? 4.506 -0.282 -1.259 1.00 90.12 177 PRO A O 1
ATOM 1358 N N . ALA A 1 178 ? 5.345 -2.202 -0.455 1.00 93.81 178 ALA A N 1
ATOM 1359 C CA . ALA A 1 178 ? 5.853 -1.604 0.785 1.00 93.81 178 ALA A CA 1
ATOM 1360 C C . ALA A 1 178 ? 6.857 -0.465 0.563 1.00 93.81 178 ALA A C 1
ATOM 1362 O O . ALA A 1 178 ? 6.915 0.461 1.368 1.00 93.81 178 ALA A O 1
ATOM 1363 N N . THR A 1 179 ? 7.660 -0.512 -0.503 1.00 95.12 179 THR A N 1
ATOM 1364 C CA . THR A 1 179 ? 8.605 0.565 -0.831 1.00 95.12 179 THR A CA 1
ATOM 1365 C C . THR A 1 179 ? 7.859 1.826 -1.242 1.00 95.12 179 THR A C 1
ATOM 1367 O O . THR A 1 179 ? 8.129 2.899 -0.697 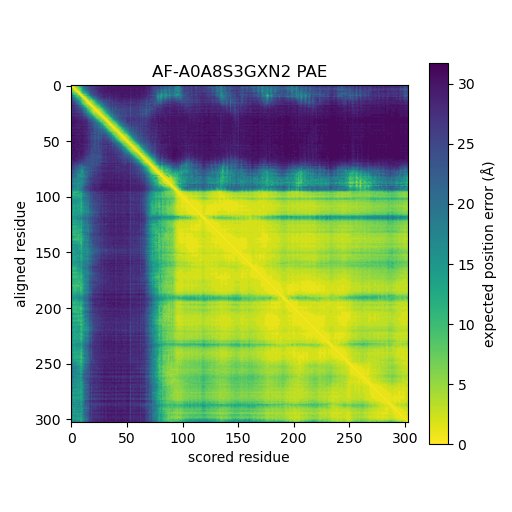1.00 95.12 179 THR A O 1
ATOM 1370 N N . TYR A 1 180 ? 6.886 1.694 -2.146 1.00 95.38 180 TYR A N 1
ATOM 1371 C CA . TYR A 1 180 ? 6.077 2.822 -2.599 1.00 95.38 180 TYR A CA 1
ATOM 1372 C C . TYR A 1 180 ? 5.257 3.436 -1.458 1.00 95.38 180 TYR A C 1
ATOM 1374 O O . TYR A 1 180 ? 5.127 4.656 -1.341 1.00 95.38 180 TYR A O 1
ATOM 1382 N N . GLU A 1 181 ? 4.726 2.603 -0.571 1.00 95.81 181 GLU A N 1
ATOM 1383 C CA . GLU A 1 181 ? 3.919 3.060 0.556 1.00 95.81 181 GLU A CA 1
ATOM 1384 C C . GLU A 1 181 ? 4.749 3.678 1.664 1.00 95.81 181 GLU A C 1
ATOM 1386 O O . GLU A 1 181 ? 4.373 4.731 2.169 1.00 95.81 181 GLU A O 1
ATOM 1391 N N . ALA A 1 182 ? 5.907 3.105 2.000 1.00 96.81 182 ALA A N 1
ATOM 1392 C CA . ALA A 1 182 ? 6.842 3.741 2.920 1.00 96.81 182 ALA A CA 1
ATOM 1393 C C . ALA A 1 182 ? 7.238 5.138 2.412 1.00 96.81 182 ALA A C 1
ATOM 1395 O O . ALA A 1 182 ? 7.243 6.103 3.182 1.00 96.81 182 ALA A O 1
ATOM 1396 N N . TRP A 1 183 ? 7.492 5.271 1.106 1.00 95.50 183 TRP A N 1
ATOM 1397 C CA . TRP A 1 183 ? 7.735 6.566 0.473 1.00 95.50 183 TRP A CA 1
ATOM 1398 C C . TRP A 1 183 ? 6.526 7.502 0.545 1.00 95.50 183 TRP A C 1
ATOM 1400 O O . TRP A 1 183 ? 6.673 8.673 0.911 1.00 95.50 183 TRP A O 1
ATOM 1410 N N . SER A 1 184 ? 5.326 6.988 0.275 1.00 95.62 184 SER A N 1
ATOM 1411 C CA . SER A 1 184 ? 4.081 7.757 0.332 1.00 95.62 184 SER A CA 1
ATOM 1412 C C . SER A 1 184 ? 3.803 8.273 1.744 1.00 95.62 184 SER A C 1
ATOM 1414 O O . SER A 1 184 ? 3.485 9.449 1.914 1.00 95.62 184 SER A O 1
ATOM 1416 N N . LEU A 1 185 ? 4.006 7.438 2.767 1.00 96.06 185 LEU A N 1
ATOM 1417 C CA . LEU A 1 185 ? 3.897 7.807 4.178 1.00 96.06 185 LEU A CA 1
ATOM 1418 C C . LEU A 1 185 ? 4.937 8.872 4.552 1.00 96.06 185 LEU A C 1
ATOM 1420 O O . LEU A 1 185 ? 4.584 9.882 5.160 1.00 96.06 185 LEU A O 1
ATOM 1424 N N . HIS A 1 186 ? 6.199 8.714 4.139 1.00 95.12 186 HIS A N 1
ATOM 1425 C CA . HIS A 1 186 ? 7.252 9.703 4.396 1.00 95.12 186 HIS A CA 1
ATOM 1426 C C . HIS A 1 186 ? 6.928 11.074 3.768 1.00 95.12 186 HIS A C 1
ATOM 1428 O O . HIS A 1 186 ? 7.052 12.123 4.415 1.00 95.12 186 HIS A O 1
ATOM 1434 N N . LYS A 1 187 ? 6.457 11.077 2.513 1.00 92.81 187 LYS A N 1
ATOM 1435 C CA . LYS A 1 187 ? 6.029 12.286 1.788 1.00 92.81 187 LYS A CA 1
ATOM 1436 C C . LYS A 1 187 ? 4.791 12.917 2.435 1.00 92.81 187 LYS A C 1
ATOM 1438 O O . LYS A 1 187 ? 4.742 14.138 2.609 1.00 92.81 187 LYS A O 1
ATOM 1443 N N . ALA A 1 188 ? 3.811 12.109 2.839 1.00 92.88 188 ALA A N 1
ATOM 1444 C CA . ALA A 1 188 ? 2.591 12.564 3.503 1.00 92.88 188 ALA A CA 1
ATOM 1445 C C . ALA A 1 188 ? 2.881 13.214 4.861 1.00 92.88 188 ALA A C 1
ATOM 1447 O O . ALA A 1 188 ? 2.403 14.316 5.128 1.00 92.88 188 ALA A O 1
ATOM 1448 N N . MET A 1 189 ? 3.739 12.595 5.674 1.00 89.06 189 MET A N 1
ATOM 1449 C CA . MET A 1 189 ? 4.170 13.123 6.973 1.00 89.06 189 MET A CA 1
ATOM 1450 C C . MET A 1 189 ? 4.949 14.437 6.866 1.00 89.06 189 MET A C 1
ATOM 1452 O O . MET A 1 189 ? 4.882 15.273 7.765 1.00 89.06 189 MET A O 1
ATOM 1456 N N . SER A 1 190 ? 5.668 14.642 5.763 1.00 87.00 190 SER A N 1
ATOM 1457 C CA . SER A 1 190 ? 6.386 15.895 5.507 1.00 87.00 190 SER A CA 1
ATOM 1458 C C . SER A 1 190 ? 5.467 17.015 5.009 1.00 87.00 190 SER A C 1
ATOM 1460 O O . SER A 1 190 ? 5.763 18.187 5.213 1.00 87.00 190 SER A O 1
ATOM 1462 N N . SER A 1 191 ? 4.350 16.665 4.366 1.00 86.75 191 SER A N 1
ATOM 1463 C CA . SER A 1 191 ? 3.403 17.619 3.770 1.00 86.75 191 SER A CA 1
ATOM 1464 C C . SER A 1 191 ? 2.117 17.830 4.578 1.00 86.75 191 SER A C 1
ATOM 1466 O O . SER A 1 191 ? 1.291 18.650 4.188 1.00 86.75 191 SER A O 1
ATOM 1468 N N . GLY A 1 192 ? 1.924 17.100 5.683 1.00 79.06 192 GLY A N 1
ATOM 1469 C CA . GLY A 1 192 ? 0.708 17.155 6.503 1.00 79.06 192 GLY A CA 1
ATOM 1470 C C . GLY A 1 192 ? -0.527 16.518 5.849 1.00 79.06 192 GLY A C 1
ATOM 1471 O O . GLY A 1 192 ? -1.651 16.789 6.263 1.00 79.06 192 GLY A O 1
ATOM 1472 N N . LYS A 1 193 ? -0.353 15.686 4.812 1.00 84.12 193 LYS A N 1
ATOM 1473 C CA . LYS A 1 193 ? -1.462 15.039 4.090 1.00 84.12 193 LYS A CA 1
ATOM 1474 C C . LYS A 1 193 ? -1.974 13.808 4.841 1.00 84.12 193 LYS A C 1
ATOM 1476 O O . LYS A 1 193 ? -1.653 12.673 4.496 1.00 84.12 193 LYS A O 1
ATOM 1481 N N . GLU A 1 194 ? -2.819 14.032 5.843 1.00 86.56 194 GLU A N 1
ATOM 1482 C CA . GLU A 1 194 ? -3.396 12.968 6.682 1.00 86.56 194 GLU A CA 1
ATOM 1483 C C . GLU A 1 194 ? -4.243 11.944 5.904 1.00 86.56 194 GLU A C 1
ATOM 1485 O O . GLU A 1 194 ? -4.347 10.790 6.319 1.00 86.56 194 GLU A O 1
ATOM 1490 N N . GLY A 1 195 ? -4.799 12.327 4.747 1.00 90.12 195 GLY A N 1
ATOM 1491 C CA . GLY A 1 195 ? -5.566 11.421 3.883 1.00 90.12 195 GLY A CA 1
ATOM 1492 C C . GLY A 1 195 ? -4.766 10.192 3.442 1.00 90.12 195 GLY A C 1
ATOM 1493 O O . GLY A 1 195 ? -5.263 9.076 3.542 1.00 90.12 195 GLY A O 1
ATOM 1494 N N . THR A 1 196 ? -3.500 10.376 3.056 1.00 92.25 196 THR A N 1
ATOM 1495 C CA . THR A 1 196 ? -2.615 9.276 2.638 1.00 92.25 196 THR A CA 1
ATOM 1496 C C . THR A 1 196 ? -2.262 8.353 3.803 1.00 92.25 196 THR A C 1
ATOM 1498 O O . THR A 1 196 ? -2.208 7.140 3.627 1.00 92.25 196 THR A O 1
ATOM 1501 N N . LEU A 1 197 ? -2.062 8.910 5.005 1.00 93.44 197 LEU A N 1
ATOM 1502 C CA . LEU A 1 197 ? -1.824 8.108 6.210 1.00 93.44 197 LEU A CA 1
ATOM 1503 C C . LEU A 1 197 ? -3.016 7.196 6.495 1.00 93.44 197 LEU A C 1
ATOM 1505 O O . LEU A 1 197 ? -2.836 6.003 6.711 1.00 93.44 197 LEU A O 1
ATOM 1509 N N . ARG A 1 198 ? -4.230 7.756 6.456 1.00 91.19 198 ARG A N 1
ATOM 1510 C CA . ARG A 1 198 ? -5.476 7.015 6.667 1.00 91.19 198 ARG A CA 1
ATOM 1511 C C . ARG A 1 198 ? -5.652 5.912 5.631 1.00 91.19 198 ARG A C 1
ATOM 1513 O O . ARG A 1 198 ? -5.943 4.779 5.987 1.00 91.19 198 ARG A O 1
ATOM 1520 N N . GLU A 1 199 ? -5.485 6.260 4.362 1.00 91.00 199 GLU A N 1
ATOM 1521 C CA . GLU A 1 199 ? -5.716 5.349 3.248 1.00 91.00 199 GLU A CA 1
ATOM 1522 C C . GLU A 1 199 ? -4.762 4.161 3.269 1.00 91.00 199 GLU A C 1
ATOM 1524 O O . GLU A 1 199 ? -5.202 3.040 3.058 1.00 91.00 199 GLU A O 1
ATOM 1529 N N . ILE A 1 200 ? -3.486 4.373 3.585 1.00 92.88 200 ILE A N 1
ATOM 1530 C CA . ILE A 1 200 ? -2.527 3.272 3.688 1.00 92.88 200 ILE A CA 1
ATOM 1531 C C . ILE A 1 200 ? -2.746 2.513 5.003 1.00 92.88 200 ILE A C 1
ATOM 1533 O O . ILE A 1 200 ? -3.034 1.321 4.993 1.00 92.88 200 ILE A O 1
ATOM 1537 N N . LEU A 1 201 ? -2.657 3.184 6.153 1.00 93.56 201 LEU A N 1
ATOM 1538 C CA . LEU A 1 201 ? -2.580 2.486 7.440 1.00 93.56 201 LEU A CA 1
ATOM 1539 C C . LEU A 1 201 ? -3.887 1.794 7.841 1.00 93.56 201 LEU A C 1
ATOM 1541 O O . LEU A 1 201 ? -3.837 0.793 8.546 1.00 93.56 201 LEU A O 1
ATOM 1545 N N . LEU A 1 202 ? -5.049 2.288 7.402 1.00 91.00 202 LEU A N 1
ATOM 1546 C CA . LEU A 1 202 ? -6.328 1.683 7.784 1.00 91.00 202 LEU A CA 1
ATOM 1547 C C . LEU A 1 202 ? -6.827 0.621 6.802 1.00 91.00 202 LEU A C 1
ATOM 1549 O O . LEU A 1 202 ? -7.702 -0.154 7.178 1.00 91.00 202 LEU A O 1
ATOM 1553 N N . THR A 1 203 ? -6.274 0.528 5.588 1.00 89.19 203 THR A N 1
ATOM 1554 C CA . THR A 1 203 ? -6.737 -0.451 4.582 1.00 89.19 203 THR A CA 1
ATOM 1555 C C . THR A 1 203 ? -5.815 -1.655 4.415 1.00 89.19 203 THR A C 1
ATOM 1557 O O . THR A 1 203 ? -6.239 -2.668 3.872 1.00 89.19 203 THR A O 1
ATOM 1560 N N . ARG A 1 204 ? -4.565 -1.574 4.881 1.00 89.44 204 ARG A N 1
ATOM 1561 C CA . ARG A 1 204 ? -3.580 -2.654 4.739 1.00 89.44 204 ARG A CA 1
ATOM 1562 C C . ARG A 1 204 ? -3.691 -3.694 5.827 1.00 89.44 204 ARG A C 1
ATOM 1564 O O . ARG A 1 204 ? -3.885 -3.326 6.979 1.00 89.44 204 ARG A O 1
ATOM 1571 N N . THR A 1 205 ? -3.553 -4.970 5.478 1.00 89.38 205 THR A N 1
ATOM 1572 C CA . THR A 1 205 ? -3.562 -6.086 6.439 1.00 89.38 205 THR A CA 1
ATOM 1573 C C . THR A 1 205 ? -2.339 -6.032 7.362 1.00 89.38 205 THR A C 1
ATOM 1575 O O . THR A 1 205 ? -1.368 -5.318 7.110 1.00 89.38 205 THR A O 1
ATOM 1578 N N . ASN A 1 206 ? -2.333 -6.814 8.434 1.00 91.69 206 ASN A N 1
ATOM 1579 C CA . ASN A 1 206 ? -1.236 -6.854 9.392 1.00 91.69 206 ASN A CA 1
ATOM 1580 C C . ASN A 1 206 ? 0.097 -7.238 8.732 1.00 91.69 206 ASN A C 1
ATOM 1582 O O . ASN A 1 206 ? 1.140 -6.677 9.059 1.00 91.69 206 ASN A O 1
ATOM 1586 N N . ALA A 1 207 ? 0.090 -8.205 7.809 1.00 88.25 207 ALA A N 1
ATOM 1587 C CA . ALA A 1 207 ? 1.304 -8.614 7.099 1.00 88.25 207 ALA A CA 1
ATOM 1588 C C . ALA A 1 207 ? 1.879 -7.464 6.254 1.00 88.25 207 ALA A C 1
ATOM 1590 O O . ALA A 1 207 ? 3.090 -7.249 6.221 1.00 88.25 207 ALA A O 1
ATOM 1591 N N . GLU A 1 208 ? 0.990 -6.703 5.625 1.00 91.44 208 GLU A N 1
ATOM 1592 C CA . GLU A 1 208 ? 1.303 -5.558 4.775 1.00 91.44 208 GLU A CA 1
ATOM 1593 C C . GLU A 1 208 ? 1.856 -4.394 5.602 1.00 91.44 208 GLU A C 1
ATOM 1595 O O . GLU A 1 208 ? 2.931 -3.879 5.301 1.00 91.44 208 GLU A O 1
ATOM 1600 N N . ILE A 1 209 ? 1.195 -4.050 6.713 1.00 96.00 209 ILE A N 1
ATOM 1601 C CA . ILE A 1 209 ? 1.669 -3.029 7.654 1.00 96.00 209 ILE A CA 1
ATOM 1602 C C . ILE A 1 209 ? 3.065 -3.368 8.182 1.00 96.00 209 ILE A C 1
ATOM 1604 O O . ILE A 1 209 ? 3.932 -2.496 8.178 1.00 96.00 209 ILE A O 1
ATOM 1608 N N . ARG A 1 210 ? 3.332 -4.621 8.578 1.00 96.44 210 ARG A N 1
ATOM 1609 C CA . ARG A 1 210 ? 4.676 -5.027 9.035 1.00 96.44 210 ARG A CA 1
ATOM 1610 C C . ARG A 1 210 ? 5.726 -4.825 7.946 1.00 96.44 210 ARG A C 1
ATOM 1612 O O . ARG A 1 210 ? 6.775 -4.244 8.208 1.00 96.44 210 ARG A O 1
ATOM 1619 N N . ALA A 1 211 ? 5.423 -5.222 6.710 1.00 94.56 211 ALA A N 1
ATOM 1620 C CA . ALA A 1 211 ? 6.326 -5.015 5.583 1.00 94.56 211 ALA A CA 1
ATOM 1621 C C . ALA A 1 211 ? 6.586 -3.521 5.305 1.00 94.56 211 ALA A C 1
ATOM 1623 O O . ALA A 1 211 ? 7.721 -3.144 4.991 1.00 94.56 211 ALA A O 1
ATOM 1624 N N . ILE A 1 212 ? 5.567 -2.666 5.447 1.00 97.19 212 ILE A N 1
ATOM 1625 C CA . ILE A 1 212 ? 5.702 -1.207 5.341 1.00 97.19 212 ILE A CA 1
ATOM 1626 C C . ILE A 1 212 ? 6.591 -0.667 6.462 1.00 97.19 212 ILE A C 1
ATOM 1628 O O . ILE A 1 212 ? 7.519 0.082 6.168 1.00 97.19 212 ILE A O 1
ATOM 1632 N N . VAL A 1 213 ? 6.351 -1.051 7.721 1.00 97.62 213 VAL A N 1
ATOM 1633 C CA . VAL A 1 213 ? 7.137 -0.619 8.892 1.00 97.62 213 VAL A CA 1
ATOM 1634 C C . VAL A 1 213 ? 8.610 -0.992 8.723 1.00 97.62 213 VAL A C 1
ATOM 1636 O O . VAL A 1 213 ? 9.482 -0.125 8.822 1.00 97.62 213 VAL A O 1
ATOM 1639 N N . ASP A 1 214 ? 8.892 -2.248 8.372 1.00 97.56 214 ASP A N 1
ATOM 1640 C CA . ASP A 1 214 ? 10.253 -2.742 8.148 1.00 97.56 214 ASP A CA 1
ATOM 1641 C C . ASP A 1 214 ? 10.942 -2.004 6.995 1.00 97.56 214 ASP A C 1
ATOM 1643 O O . ASP A 1 214 ? 12.125 -1.652 7.058 1.00 97.56 214 ASP A O 1
ATOM 1647 N N . THR A 1 215 ? 10.208 -1.749 5.911 1.00 97.44 215 THR A N 1
ATOM 1648 C CA . THR A 1 215 ? 10.735 -1.020 4.753 1.00 97.44 215 THR A CA 1
ATOM 1649 C C . THR A 1 215 ? 10.994 0.441 5.094 1.00 97.44 215 THR A C 1
ATOM 1651 O O . THR A 1 215 ? 12.074 0.948 4.805 1.00 97.44 215 THR A O 1
ATOM 1654 N N . PHE A 1 216 ? 10.072 1.097 5.795 1.00 97.69 216 PHE A N 1
ATOM 1655 C CA . PHE A 1 216 ? 10.224 2.471 6.257 1.00 97.69 216 PHE A CA 1
ATOM 1656 C C . PHE A 1 216 ? 11.459 2.626 7.150 1.00 97.69 216 PHE A C 1
ATOM 1658 O O . PHE A 1 216 ? 12.270 3.531 6.931 1.00 97.69 216 PHE A O 1
ATOM 1665 N N . LYS A 1 217 ? 11.660 1.699 8.098 1.00 98.00 217 LYS A N 1
ATOM 1666 C CA . LYS A 1 217 ? 12.835 1.702 8.972 1.00 98.00 217 LYS A CA 1
ATOM 1667 C C . LYS A 1 217 ? 14.127 1.519 8.186 1.00 98.00 217 LYS A C 1
ATOM 1669 O O . LYS A 1 217 ? 15.069 2.275 8.408 1.00 98.00 217 LYS A O 1
ATOM 1674 N N . ARG A 1 218 ? 14.185 0.569 7.251 1.00 97.75 218 ARG A N 1
ATOM 1675 C CA . ARG A 1 218 ? 15.385 0.336 6.425 1.00 97.75 218 ARG A CA 1
ATOM 1676 C C . ARG A 1 218 ? 15.704 1.509 5.500 1.00 97.75 218 ARG A C 1
ATOM 1678 O O . ARG A 1 218 ? 16.870 1.860 5.356 1.00 97.75 218 ARG A O 1
ATOM 1685 N N . THR A 1 219 ? 14.691 2.121 4.891 1.00 96.75 219 THR A N 1
ATOM 1686 C CA . THR A 1 219 ? 14.874 3.194 3.903 1.00 96.75 219 THR A CA 1
ATOM 1687 C C . THR A 1 219 ? 15.188 4.541 4.550 1.00 96.75 219 THR A C 1
ATOM 1689 O O . THR A 1 219 ? 16.047 5.265 4.054 1.00 96.75 219 THR A O 1
ATOM 1692 N N . TYR A 1 220 ? 14.518 4.890 5.652 1.00 96.56 220 TYR A N 1
ATOM 1693 C CA . TYR A 1 220 ? 14.626 6.221 6.268 1.00 96.56 220 TYR A CA 1
ATOM 1694 C C . TYR A 1 220 ? 15.379 6.234 7.598 1.00 96.56 220 TYR A C 1
ATOM 1696 O O . TYR A 1 220 ? 15.578 7.303 8.170 1.00 96.56 220 TYR A O 1
ATOM 1704 N N . ASN A 1 221 ? 15.772 5.065 8.113 1.00 97.38 221 ASN A N 1
ATOM 1705 C CA . ASN A 1 221 ? 16.346 4.882 9.448 1.00 97.38 221 ASN A CA 1
ATOM 1706 C C . ASN A 1 221 ? 15.478 5.457 10.588 1.00 97.38 221 ASN A C 1
ATOM 1708 O O . ASN A 1 221 ? 15.959 5.753 11.682 1.00 97.38 221 ASN A O 1
ATOM 1712 N N . LYS A 1 222 ? 14.170 5.570 10.365 1.00 96.38 222 LYS A N 1
ATOM 1713 C CA . LYS A 1 222 ? 13.203 6.152 11.300 1.00 96.38 222 LYS A CA 1
ATOM 1714 C C . LYS A 1 222 ? 12.188 5.117 11.745 1.00 96.38 222 LYS A C 1
ATOM 1716 O O . LYS A 1 222 ? 11.848 4.220 10.983 1.00 96.38 222 LYS A O 1
ATOM 1721 N N . ASP A 1 223 ? 11.730 5.248 12.980 1.00 97.50 223 ASP A N 1
ATOM 1722 C CA . ASP A 1 223 ? 10.628 4.443 13.494 1.00 97.50 223 ASP A CA 1
ATOM 1723 C C . ASP A 1 223 ? 9.288 5.054 13.052 1.00 97.50 223 ASP A C 1
ATOM 1725 O O . ASP A 1 223 ? 9.064 6.254 13.232 1.00 97.50 223 ASP A O 1
ATOM 1729 N N . LEU A 1 224 ? 8.431 4.255 12.408 1.00 97.12 224 LEU A N 1
ATOM 1730 C CA . LEU A 1 224 ? 7.198 4.765 11.800 1.00 97.12 224 LEU A CA 1
ATOM 1731 C C . LEU A 1 224 ? 6.190 5.225 12.862 1.00 97.12 224 LEU A C 1
ATOM 1733 O O . LEU A 1 224 ? 5.575 6.279 12.698 1.00 97.12 224 LEU A O 1
ATOM 1737 N N . GLU A 1 225 ? 6.045 4.474 13.955 1.00 97.25 225 GLU A N 1
ATOM 1738 C CA . GLU A 1 225 ? 5.159 4.838 15.063 1.00 97.25 225 GLU A CA 1
ATOM 1739 C C . GLU A 1 225 ? 5.600 6.159 15.700 1.00 97.25 225 GLU A C 1
ATOM 1741 O O . GLU A 1 225 ? 4.791 7.071 15.892 1.00 97.25 225 GLU A O 1
ATOM 1746 N N . HIS A 1 226 ? 6.899 6.303 15.961 1.00 96.75 226 HIS A N 1
ATOM 1747 C CA . HIS A 1 226 ? 7.481 7.522 16.494 1.00 96.75 226 HIS A CA 1
ATOM 1748 C C . HIS A 1 226 ? 7.232 8.723 15.574 1.00 96.75 226 HIS A C 1
ATOM 1750 O O . HIS A 1 226 ? 6.812 9.779 16.056 1.00 96.75 226 HIS A O 1
ATOM 1756 N N . GLU A 1 227 ? 7.440 8.584 14.259 1.00 95.75 227 GLU A N 1
ATOM 1757 C CA . GLU A 1 227 ? 7.172 9.671 13.309 1.00 95.75 227 GLU A CA 1
ATOM 1758 C C . GLU A 1 227 ? 5.682 10.053 13.290 1.00 95.75 227 GLU A C 1
ATOM 1760 O O . GLU A 1 227 ? 5.365 11.244 13.293 1.00 95.75 227 GLU A O 1
ATOM 1765 N N . ILE A 1 228 ? 4.763 9.081 13.349 1.00 95.00 228 ILE A N 1
ATOM 1766 C CA . ILE A 1 228 ? 3.316 9.340 13.460 1.00 95.00 228 ILE A CA 1
ATOM 1767 C C . ILE A 1 228 ? 3.003 10.087 14.758 1.00 95.00 228 ILE A C 1
ATOM 1769 O O . ILE A 1 228 ? 2.309 11.106 14.734 1.00 95.00 228 ILE A O 1
ATOM 1773 N N . SER A 1 229 ? 3.553 9.625 15.881 1.00 94.44 229 SER A N 1
ATOM 1774 C CA . SER A 1 229 ? 3.349 10.231 17.197 1.00 94.44 229 SER A CA 1
ATOM 1775 C C . SER A 1 229 ? 3.771 11.704 17.229 1.00 94.44 229 SER A C 1
ATOM 1777 O O . SER A 1 229 ? 3.069 12.539 17.808 1.00 94.44 229 SER A O 1
ATOM 1779 N N . HIS A 1 230 ? 4.860 12.054 16.542 1.00 92.62 230 HIS A N 1
ATOM 1780 C CA . HIS A 1 230 ? 5.371 13.425 16.499 1.00 92.62 230 HIS A CA 1
ATOM 1781 C C . HIS A 1 230 ? 4.659 14.314 15.477 1.00 92.62 230 HIS A C 1
ATOM 1783 O O . HIS A 1 230 ? 4.512 15.514 15.711 1.00 92.62 230 HIS A O 1
ATOM 1789 N N . ARG A 1 231 ? 4.239 13.761 14.333 1.00 90.38 231 ARG A N 1
ATOM 1790 C CA . ARG A 1 231 ? 3.788 14.566 13.183 1.00 90.38 231 ARG A CA 1
ATOM 1791 C C . ARG A 1 231 ? 2.276 14.664 13.037 1.00 90.38 231 ARG A C 1
ATOM 1793 O O . ARG A 1 231 ? 1.801 15.654 12.486 1.00 90.38 231 ARG A O 1
ATOM 1800 N N . VAL A 1 232 ? 1.523 13.679 13.520 1.00 90.31 232 VAL A N 1
ATOM 1801 C CA . VAL A 1 232 ? 0.057 13.677 13.420 1.00 90.31 232 VAL A CA 1
ATOM 1802 C C . VAL A 1 232 ? -0.546 14.507 14.551 1.00 90.31 232 VAL A C 1
ATOM 1804 O O . VAL A 1 232 ? -0.123 14.420 15.708 1.00 90.31 232 VAL A O 1
ATOM 1807 N N . ARG A 1 233 ? -1.532 15.344 14.221 1.00 88.50 233 ARG A N 1
ATOM 1808 C CA . ARG A 1 233 ? -2.275 16.151 15.197 1.00 88.50 233 ARG A CA 1
ATOM 1809 C C . ARG A 1 233 ? -3.586 15.456 15.568 1.00 88.50 233 ARG A C 1
ATOM 1811 O O . ARG A 1 233 ? -4.068 14.596 14.845 1.00 88.50 233 ARG A O 1
ATOM 1818 N N . GLY A 1 234 ? -4.153 15.841 16.711 1.00 88.19 234 GLY A N 1
ATOM 1819 C CA . GLY A 1 234 ? -5.353 15.208 17.263 1.00 88.19 234 GLY A CA 1
ATOM 1820 C C . GLY A 1 234 ? -5.035 13.883 17.957 1.00 88.19 234 GLY A C 1
ATOM 1821 O O . GLY A 1 234 ? -4.394 12.999 17.394 1.00 88.19 234 GLY A O 1
ATOM 1822 N N . THR A 1 235 ? -5.463 13.757 19.210 1.00 88.50 235 THR A N 1
ATOM 1823 C CA . THR A 1 235 ? -5.142 12.599 20.055 1.00 88.50 235 THR A CA 1
ATOM 1824 C C . THR A 1 235 ? -5.778 11.319 19.520 1.00 88.50 235 THR A C 1
ATOM 1826 O O . THR A 1 235 ? -5.105 10.297 19.407 1.00 88.50 235 THR A O 1
ATOM 1829 N N . ASP A 1 236 ? -7.043 11.381 19.114 1.00 89.56 236 ASP A N 1
ATOM 1830 C CA . ASP A 1 236 ? -7.806 10.177 18.786 1.00 89.56 236 ASP A CA 1
ATOM 1831 C C . ASP A 1 236 ? -7.423 9.589 17.433 1.00 89.56 236 ASP A C 1
ATOM 1833 O O . ASP A 1 236 ? -7.182 8.387 17.327 1.00 89.56 236 ASP A O 1
ATOM 1837 N N . PHE A 1 237 ? -7.273 10.437 16.412 1.00 89.25 237 PHE A N 1
ATOM 1838 C CA . PHE A 1 237 ? -6.806 9.995 15.099 1.00 89.25 237 PHE A CA 1
ATOM 1839 C C . PHE A 1 237 ? -5.385 9.424 15.179 1.00 89.25 237 PHE A C 1
ATOM 1841 O O . PHE A 1 237 ? -5.115 8.357 14.630 1.00 89.25 237 PHE A O 1
ATOM 1848 N N . LYS A 1 238 ? -4.492 10.083 15.930 1.00 92.62 238 LYS A N 1
ATOM 1849 C CA . LYS A 1 238 ? -3.140 9.580 16.194 1.00 92.62 238 LYS A CA 1
ATOM 1850 C C . LYS A 1 238 ? -3.165 8.202 16.850 1.00 92.62 238 LYS A C 1
ATOM 1852 O O . LYS A 1 238 ? -2.456 7.318 16.382 1.00 92.62 238 LYS A O 1
ATOM 1857 N N . HIS A 1 239 ? -3.969 8.003 17.895 1.00 92.38 239 HIS A N 1
ATOM 1858 C CA . HIS A 1 239 ? -4.073 6.701 18.555 1.00 92.38 239 HIS A CA 1
ATOM 1859 C C . HIS A 1 239 ? -4.560 5.610 17.601 1.00 92.38 239 HIS A C 1
ATOM 1861 O O . HIS A 1 239 ? -3.980 4.530 17.595 1.00 92.38 239 HIS A O 1
ATOM 1867 N N . MET A 1 240 ? -5.547 5.899 16.748 1.00 92.31 240 MET A N 1
ATOM 1868 C CA . MET A 1 240 ? -6.011 4.938 15.745 1.00 92.31 240 MET A CA 1
ATOM 1869 C C . MET A 1 240 ? -4.892 4.535 14.771 1.00 92.31 240 MET A C 1
ATOM 1871 O O . MET A 1 240 ? -4.707 3.348 14.506 1.00 92.31 240 MET A O 1
ATOM 1875 N N . LEU A 1 241 ? -4.107 5.498 14.269 1.00 94.19 241 LEU A N 1
ATOM 1876 C CA . LEU A 1 241 ? -2.974 5.200 13.385 1.00 94.19 241 LEU A CA 1
ATOM 1877 C C . LEU A 1 241 ? -1.863 4.416 14.100 1.00 94.19 241 LEU A C 1
ATOM 1879 O O . LEU A 1 241 ? -1.297 3.499 13.511 1.00 94.19 241 LEU A O 1
ATOM 1883 N N . ILE A 1 242 ? -1.570 4.742 15.363 1.00 94.94 242 ILE A N 1
ATOM 1884 C CA . ILE A 1 242 ? -0.601 3.996 16.181 1.00 94.94 242 ILE A CA 1
ATOM 1885 C C . ILE A 1 242 ? -1.067 2.549 16.368 1.00 94.94 242 ILE A C 1
ATOM 1887 O O . ILE A 1 242 ? -0.274 1.633 16.161 1.00 94.94 242 ILE A O 1
ATOM 1891 N N . SER A 1 243 ? -2.346 2.326 16.692 1.00 93.81 243 SER A N 1
ATOM 1892 C CA . SER A 1 243 ? -2.920 0.981 16.803 1.00 93.81 243 SER A CA 1
ATOM 1893 C C . SER A 1 243 ? -2.837 0.205 15.488 1.00 93.81 243 SER A C 1
ATOM 1895 O O . SER A 1 243 ? -2.489 -0.973 15.507 1.00 93.81 243 SER A O 1
ATOM 1897 N N . ALA A 1 244 ? -3.089 0.860 14.350 1.00 93.56 244 ALA A N 1
ATOM 1898 C CA . ALA A 1 244 ? -2.956 0.233 13.039 1.00 93.56 244 ALA A CA 1
ATOM 1899 C C . ALA A 1 244 ? -1.511 -0.213 12.754 1.00 93.56 244 ALA A C 1
ATOM 1901 O O . ALA A 1 244 ? -1.294 -1.337 12.306 1.00 93.56 244 ALA A O 1
ATOM 1902 N N . VAL A 1 245 ? -0.517 0.619 13.090 1.00 95.94 245 VAL A N 1
ATOM 1903 C CA . VAL A 1 245 ? 0.914 0.312 12.905 1.00 95.94 245 VAL A CA 1
ATOM 1904 C C . VAL A 1 245 ? 1.392 -0.872 13.751 1.00 95.94 245 VAL A C 1
ATOM 1906 O O . VAL A 1 245 ? 2.318 -1.566 13.335 1.00 95.94 245 VAL A O 1
ATOM 1909 N N . GLN A 1 246 ? 0.724 -1.183 14.868 1.00 94.81 246 GLN A N 1
ATOM 1910 C CA . GLN A 1 246 ? 1.026 -2.394 15.646 1.00 94.81 246 GLN A CA 1
ATOM 1911 C C . GLN A 1 246 ? 0.741 -3.691 14.879 1.00 94.81 246 GLN A C 1
ATOM 1913 O O . GLN A 1 246 ? 1.213 -4.751 15.290 1.00 94.81 246 GLN A O 1
ATOM 1918 N N . ALA A 1 247 ? -0.042 -3.633 13.792 1.00 94.00 247 ALA A N 1
ATOM 1919 C CA . ALA A 1 247 ? -0.375 -4.789 12.966 1.00 94.00 247 ALA A CA 1
ATOM 1920 C C . ALA A 1 247 ? -0.894 -5.979 13.797 1.00 94.00 247 ALA A C 1
ATOM 1922 O O . ALA A 1 247 ? -0.452 -7.118 13.624 1.00 94.00 247 ALA A O 1
ATOM 1923 N N . ASN A 1 248 ? -1.796 -5.707 14.741 1.00 92.19 248 ASN A N 1
ATOM 1924 C CA . ASN A 1 248 ? -2.367 -6.703 15.651 1.00 92.19 248 ASN A CA 1
ATOM 1925 C C . ASN A 1 248 ? -3.897 -6.775 15.540 1.00 92.19 248 ASN A C 1
ATOM 1927 O O . ASN A 1 248 ? -4.592 -7.047 16.522 1.00 92.19 248 ASN A O 1
ATOM 1931 N N . ARG A 1 249 ? -4.431 -6.477 14.348 1.00 91.00 249 ARG A N 1
ATOM 1932 C CA . ARG A 1 249 ? -5.862 -6.619 14.075 1.00 91.00 249 ARG A CA 1
ATOM 1933 C C . ARG A 1 249 ? -6.248 -8.088 14.035 1.00 91.00 249 ARG A C 1
ATOM 1935 O O . ARG A 1 249 ? -5.441 -8.944 13.680 1.00 91.00 249 ARG A O 1
ATOM 1942 N N . GLU A 1 250 ? -7.482 -8.375 14.398 1.00 90.44 250 GLU A N 1
ATOM 1943 C CA . GLU A 1 250 ? -8.061 -9.699 14.263 1.00 90.44 250 GLU A CA 1
ATOM 1944 C C . GLU A 1 250 ? -8.295 -9.979 12.776 1.00 90.44 250 GLU A C 1
ATOM 1946 O O . GLU A 1 250 ? -9.098 -9.319 12.130 1.00 90.44 250 GLU A O 1
ATOM 1951 N N . GLU A 1 251 ? -7.556 -10.933 12.219 1.00 87.69 251 GLU A N 1
ATOM 1952 C CA . GLU A 1 251 ? -7.673 -11.325 10.814 1.00 87.69 251 GLU A CA 1
ATOM 1953 C C . GLU A 1 251 ? -8.087 -12.787 10.720 1.00 87.69 251 GLU A C 1
ATOM 1955 O O . GLU A 1 251 ? -7.704 -13.613 11.553 1.00 87.69 251 GLU A O 1
ATOM 1960 N N . LEU A 1 252 ? -8.862 -13.117 9.685 1.00 88.12 252 LEU A N 1
ATOM 1961 C CA . LEU A 1 252 ? -9.258 -14.496 9.431 1.00 88.12 252 LEU A CA 1
ATOM 1962 C C . LEU A 1 252 ? -8.016 -15.360 9.194 1.00 88.12 252 LEU A C 1
ATOM 1964 O O . LEU A 1 252 ? -7.162 -15.046 8.359 1.00 88.12 252 LEU A O 1
ATOM 1968 N N . SER A 1 253 ? -7.941 -16.486 9.899 1.00 87.44 253 SER A N 1
ATOM 1969 C CA . SER A 1 253 ? -6.932 -17.506 9.620 1.00 87.44 253 SER A CA 1
ATOM 1970 C C . SER A 1 253 ? -7.126 -18.097 8.215 1.00 87.44 253 SER A C 1
ATOM 1972 O O . SER A 1 253 ? -8.241 -18.074 7.684 1.00 87.44 253 SER A O 1
ATOM 1974 N N . PRO A 1 254 ? -6.090 -18.701 7.605 1.00 84.56 254 PRO A N 1
ATOM 1975 C CA . PRO A 1 254 ? -6.229 -19.380 6.315 1.00 84.56 254 PRO A CA 1
ATOM 1976 C C . PRO A 1 254 ? -7.367 -20.414 6.288 1.00 84.56 254 PRO A C 1
ATOM 1978 O O . PRO A 1 254 ? -8.078 -20.533 5.291 1.00 84.56 254 PRO A O 1
ATOM 1981 N N . GLN A 1 255 ? -7.584 -21.126 7.398 1.00 88.44 255 GLN A N 1
ATOM 1982 C CA . GLN A 1 255 ? -8.677 -22.085 7.544 1.00 88.44 255 GLN A CA 1
ATOM 1983 C C . GLN A 1 255 ? -10.040 -21.389 7.548 1.00 88.44 255 GLN A C 1
ATOM 1985 O O . GLN A 1 255 ? -10.948 -21.831 6.849 1.00 88.44 255 GLN A O 1
ATOM 1990 N N . GLN A 1 256 ? -10.175 -20.279 8.277 1.00 90.75 256 GLN A N 1
ATOM 1991 C CA . GLN A 1 256 ? -11.402 -19.481 8.291 1.00 90.75 256 GLN A CA 1
ATOM 1992 C C . GLN A 1 256 ? -11.689 -18.857 6.922 1.00 90.75 256 GLN A C 1
ATOM 1994 O O . GLN A 1 256 ? -12.830 -18.868 6.479 1.00 90.75 256 GLN A O 1
ATOM 1999 N N . ILE A 1 257 ? -10.673 -18.386 6.196 1.00 86.69 257 ILE A N 1
ATOM 2000 C CA . ILE A 1 257 ? -10.855 -17.894 4.823 1.00 86.69 257 ILE A CA 1
ATOM 2001 C C . ILE A 1 257 ? -11.380 -19.016 3.917 1.00 86.69 257 ILE A C 1
ATOM 2003 O O . ILE A 1 257 ? -12.330 -18.819 3.160 1.00 86.69 257 ILE A O 1
ATOM 2007 N N . GLN A 1 258 ? -10.802 -20.215 4.010 1.00 86.06 258 GLN A N 1
ATOM 2008 C CA . GLN A 1 258 ? -11.253 -21.358 3.219 1.00 86.06 258 GLN A CA 1
ATOM 2009 C C . GLN A 1 258 ? -12.685 -21.782 3.578 1.00 86.06 258 GLN A C 1
ATOM 2011 O O . GLN A 1 258 ? -13.484 -22.083 2.691 1.00 86.06 258 GLN A O 1
ATOM 2016 N N . GLN A 1 259 ? -13.020 -21.757 4.865 1.00 89.88 259 GLN A N 1
ATOM 2017 C CA . GLN A 1 259 ? -14.371 -21.976 5.364 1.00 89.88 259 GLN A CA 1
ATOM 2018 C C . GLN A 1 259 ? -15.351 -20.927 4.815 1.00 89.88 259 GLN A C 1
ATOM 2020 O O . GLN A 1 259 ? -16.385 -21.297 4.262 1.00 89.88 259 GLN A O 1
ATOM 2025 N N . ALA A 1 260 ? -15.007 -19.640 4.885 1.00 90.31 260 ALA A N 1
ATOM 2026 C CA . ALA A 1 260 ? -15.832 -18.546 4.380 1.00 90.31 260 ALA A CA 1
ATOM 2027 C C . ALA A 1 260 ? -16.081 -18.650 2.867 1.00 90.31 260 ALA A C 1
ATOM 2029 O O . ALA A 1 260 ? -17.181 -18.363 2.403 1.00 90.31 260 ALA A O 1
ATOM 2030 N N . ARG A 1 261 ? -15.101 -19.131 2.091 1.00 85.50 261 ARG A N 1
ATOM 2031 C CA . ARG A 1 261 ? -15.274 -19.406 0.653 1.00 85.50 261 ARG A CA 1
ATOM 2032 C C . ARG A 1 261 ? -16.282 -20.515 0.368 1.00 85.50 261 ARG A C 1
ATOM 2034 O O . ARG A 1 261 ? -16.995 -20.447 -0.625 1.00 85.50 261 ARG A O 1
ATOM 2041 N N . GLN A 1 262 ? -16.303 -21.556 1.197 1.00 89.56 262 GLN A N 1
ATOM 2042 C CA . GLN A 1 262 ? -17.162 -22.725 0.988 1.00 89.56 262 GLN A CA 1
ATOM 2043 C C . GLN A 1 262 ? -18.574 -22.515 1.539 1.00 89.56 262 GLN A C 1
ATOM 2045 O O . GLN A 1 262 ? -19.541 -22.954 0.926 1.00 89.56 262 GLN A O 1
ATOM 2050 N N . MET A 1 263 ? -18.685 -21.867 2.700 1.00 92.38 263 MET A N 1
ATOM 2051 C CA . MET A 1 263 ? -19.925 -21.770 3.479 1.00 92.38 263 MET A CA 1
ATOM 2052 C C . MET A 1 263 ? -20.472 -20.338 3.593 1.00 92.38 263 MET A C 1
ATOM 2054 O O . MET A 1 263 ? -21.490 -20.122 4.246 1.00 92.38 263 MET A O 1
ATOM 2058 N N . GLY A 1 264 ? -19.822 -19.360 2.959 1.00 89.44 264 GLY A N 1
ATOM 2059 C CA . GLY A 1 264 ? -20.157 -17.939 3.056 1.00 89.44 264 GLY A CA 1
ATOM 2060 C C . GLY A 1 264 ? -19.512 -17.251 4.265 1.00 89.44 264 GLY A C 1
ATOM 2061 O O . GLY A 1 264 ? -19.172 -17.893 5.262 1.00 89.44 264 GLY A O 1
ATOM 2062 N N . ILE A 1 265 ? -19.358 -15.923 4.188 1.00 87.00 265 ILE A N 1
ATOM 2063 C CA . ILE A 1 265 ? -18.675 -15.110 5.214 1.00 87.00 265 ILE A CA 1
ATOM 2064 C C . ILE A 1 265 ? -19.322 -15.228 6.602 1.00 87.00 265 ILE A C 1
ATOM 2066 O O . ILE A 1 265 ? -18.630 -15.242 7.613 1.00 87.00 265 ILE A O 1
ATOM 2070 N N . GLU A 1 266 ? -20.639 -15.432 6.654 1.00 91.06 266 GLU A N 1
ATOM 2071 C CA . GLU A 1 266 ? -21.396 -15.645 7.894 1.00 91.06 266 GLU A CA 1
ATOM 2072 C C . GLU A 1 266 ? -20.887 -16.833 8.718 1.00 91.06 266 GLU A C 1
ATOM 2074 O O . GLU A 1 266 ? -21.038 -16.845 9.936 1.00 91.06 266 GLU A O 1
ATOM 2079 N N . SER A 1 267 ? -20.249 -17.819 8.079 1.00 92.75 267 SER A N 1
ATOM 2080 C CA . SER A 1 267 ? -19.726 -19.005 8.763 1.00 92.75 267 SER A CA 1
ATOM 2081 C C . SER A 1 267 ? -18.535 -18.725 9.684 1.00 92.75 267 SER A C 1
ATOM 2083 O O . SER A 1 267 ? -18.188 -19.587 10.490 1.00 92.75 267 SER A O 1
ATOM 2085 N N . VAL A 1 268 ? -17.907 -17.550 9.575 1.00 92.62 268 VAL A N 1
ATOM 2086 C CA . VAL A 1 268 ? -16.739 -17.155 10.381 1.00 92.62 268 VAL A CA 1
ATOM 2087 C C . VAL A 1 268 ? -16.976 -15.896 11.214 1.00 92.62 268 VAL A C 1
ATOM 2089 O O . VAL A 1 268 ? -16.056 -15.430 11.883 1.00 92.62 268 VAL A O 1
ATOM 2092 N N . ILE A 1 269 ? -18.199 -15.357 11.198 1.00 91.25 269 ILE A N 1
ATOM 2093 C CA . ILE A 1 269 ? -18.579 -14.169 11.966 1.00 91.25 269 ILE A CA 1
ATOM 2094 C C . ILE A 1 2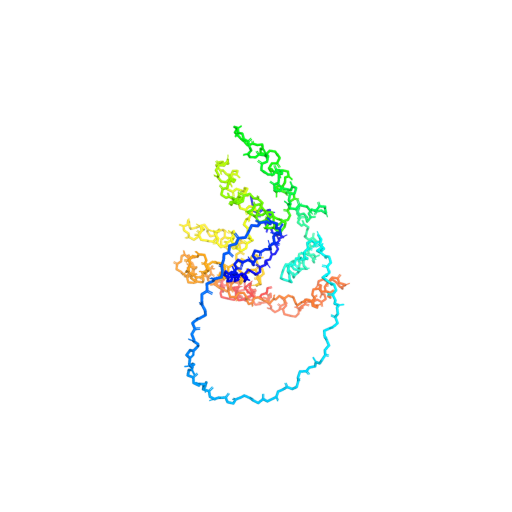69 ? -19.146 -14.589 13.325 1.00 91.25 269 ILE A C 1
ATOM 2096 O O . ILE A 1 269 ? -20.141 -15.308 13.415 1.00 91.25 269 ILE A O 1
ATOM 2100 N N . ASP A 1 270 ? -18.565 -14.061 14.402 1.00 92.75 270 ASP A N 1
ATOM 2101 C CA . ASP A 1 270 ? -19.148 -14.154 15.740 1.00 92.75 270 ASP A CA 1
ATOM 2102 C C . ASP A 1 270 ? -20.238 -13.085 15.916 1.00 92.75 270 ASP A C 1
ATOM 2104 O O . ASP A 1 270 ? -19.970 -11.920 16.223 1.00 92.75 270 ASP A O 1
ATOM 2108 N N . ARG A 1 271 ? -21.499 -13.489 15.727 1.00 94.31 271 ARG A N 1
ATOM 2109 C CA . ARG A 1 271 ? -22.655 -12.587 15.848 1.00 94.31 271 ARG A CA 1
ATOM 2110 C C . ARG A 1 271 ? -22.887 -12.070 17.267 1.00 94.31 271 ARG A C 1
ATOM 2112 O O . ARG A 1 271 ? -23.407 -10.965 17.418 1.00 94.31 271 ARG A O 1
ATOM 2119 N N . ASN A 1 272 ? -22.517 -12.831 18.298 1.00 95.75 272 ASN A N 1
ATOM 2120 C CA . ASN A 1 272 ? -22.667 -12.378 19.683 1.00 95.75 272 ASN A CA 1
ATOM 2121 C C . ASN A 1 272 ? -21.679 -11.251 19.967 1.00 95.75 272 ASN A C 1
ATOM 2123 O O . ASN A 1 272 ? -22.053 -10.220 20.522 1.00 95.75 272 ASN A O 1
ATOM 2127 N N . ARG A 1 273 ? -20.437 -11.417 19.512 1.00 93.62 273 ARG A N 1
ATOM 2128 C CA . ARG A 1 273 ? -19.413 -10.383 19.629 1.00 93.62 273 ARG A CA 1
ATOM 2129 C C . ARG A 1 273 ? -19.720 -9.161 18.774 1.00 93.62 273 ARG A C 1
ATOM 2131 O O . ARG A 1 273 ? -19.581 -8.054 19.271 1.00 93.62 273 ARG A O 1
ATOM 2138 N N . ALA A 1 274 ? -20.214 -9.339 17.548 1.00 94.25 274 ALA A N 1
ATOM 2139 C CA . ALA A 1 274 ? -20.653 -8.221 16.711 1.00 94.25 274 ALA A CA 1
ATOM 2140 C C . ALA A 1 274 ? -21.788 -7.419 17.372 1.00 94.25 274 ALA A C 1
ATOM 2142 O O . ALA A 1 274 ? -21.785 -6.190 17.343 1.00 94.25 274 ALA A O 1
ATOM 2143 N N . ARG A 1 275 ? -22.741 -8.107 18.017 1.00 96.75 275 ARG A N 1
ATOM 2144 C CA . ARG A 1 275 ? -23.798 -7.457 18.799 1.00 96.75 275 ARG A CA 1
ATOM 2145 C C . ARG A 1 275 ? -23.230 -6.692 19.994 1.00 96.75 275 ARG A C 1
ATOM 2147 O O . ARG A 1 275 ? -23.629 -5.554 20.212 1.00 96.75 275 ARG A O 1
ATOM 2154 N N . GLN A 1 276 ? -22.305 -7.298 20.734 1.00 97.00 276 GLN A N 1
ATOM 2155 C CA . GLN A 1 276 ? -21.641 -6.650 21.863 1.00 97.00 276 GLN A CA 1
ATOM 2156 C C . GLN A 1 276 ? -20.885 -5.389 21.417 1.00 97.00 276 GLN A C 1
ATOM 2158 O O . GLN A 1 276 ? -21.105 -4.322 21.983 1.00 97.00 276 GLN A O 1
ATOM 2163 N N . ASP A 1 277 ? -20.076 -5.487 20.357 1.00 96.62 277 ASP A N 1
ATOM 2164 C CA . ASP A 1 277 ? -19.337 -4.352 19.796 1.00 96.62 277 ASP A CA 1
ATOM 2165 C C . ASP A 1 277 ? -20.315 -3.234 19.352 1.00 96.62 277 ASP A C 1
ATOM 2167 O O . ASP A 1 277 ? -20.067 -2.057 19.607 1.00 96.62 277 ASP A O 1
ATOM 2171 N N . ALA A 1 278 ? -21.470 -3.574 18.761 1.00 96.81 278 ALA A N 1
ATOM 2172 C CA . ALA A 1 278 ? -22.498 -2.595 18.388 1.00 96.81 278 ALA A CA 1
ATOM 2173 C C . ALA A 1 278 ? -23.150 -1.903 19.602 1.00 96.81 278 ALA A C 1
ATOM 2175 O O . ALA A 1 278 ? -23.372 -0.690 19.580 1.00 96.81 278 ALA A O 1
ATOM 2176 N N . GLU A 1 279 ? -23.448 -2.651 20.667 1.00 97.69 279 GLU A N 1
ATOM 2177 C CA . GLU A 1 279 ? -23.980 -2.092 21.914 1.00 97.69 279 GLU A CA 1
ATOM 2178 C C . GLU A 1 279 ? -22.961 -1.169 22.598 1.00 97.69 279 GLU A C 1
ATOM 2180 O O . GLU A 1 279 ? -23.334 -0.113 23.119 1.00 97.69 279 GLU A O 1
ATOM 2185 N N . ASP A 1 280 ? -21.679 -1.530 22.563 1.00 97.31 280 ASP A N 1
ATOM 2186 C CA . ASP A 1 280 ? -20.600 -0.727 23.133 1.00 97.31 280 ASP A CA 1
ATOM 2187 C C . ASP A 1 280 ? -20.363 0.551 22.321 1.00 97.31 280 ASP A C 1
ATOM 2189 O O . ASP A 1 280 ? -20.273 1.627 22.913 1.00 97.31 280 ASP A O 1
ATOM 2193 N N . LEU A 1 281 ? -20.392 0.483 20.982 1.00 97.31 281 LEU A N 1
ATOM 2194 C CA . LEU A 1 281 ? -20.368 1.666 20.110 1.00 97.31 281 LEU A CA 1
ATOM 2195 C C . LEU A 1 281 ? -21.559 2.598 20.367 1.00 97.31 281 LEU A C 1
ATOM 2197 O O . LEU A 1 281 ? -21.391 3.817 20.416 1.00 97.31 281 LEU A O 1
ATOM 2201 N N . TYR A 1 282 ? -22.761 2.047 20.567 1.00 97.56 282 TYR A N 1
ATOM 2202 C CA . TYR A 1 282 ? -23.939 2.851 20.890 1.00 97.56 282 TYR A CA 1
ATOM 2203 C C . TYR A 1 282 ? -23.755 3.598 22.215 1.00 97.56 282 TYR A C 1
ATOM 2205 O O . TYR A 1 282 ? -23.903 4.819 22.251 1.00 97.56 282 TYR A O 1
ATOM 2213 N N . LYS A 1 283 ? -23.372 2.897 23.292 1.00 97.69 283 LYS A N 1
ATOM 2214 C CA . LYS A 1 283 ? -23.123 3.504 24.616 1.00 97.69 283 LYS A CA 1
ATOM 2215 C C . LYS A 1 283 ? -21.991 4.536 24.575 1.00 97.69 283 LYS A C 1
ATOM 2217 O O . LYS A 1 283 ? -22.056 5.552 25.265 1.00 97.69 283 LYS A O 1
ATOM 2222 N N . ALA A 1 284 ? -20.968 4.279 23.764 1.00 96.88 284 ALA A N 1
ATOM 2223 C CA . ALA A 1 284 ? -19.824 5.153 23.552 1.00 96.88 284 ALA A CA 1
ATOM 2224 C C . ALA A 1 284 ? -20.134 6.386 22.688 1.00 96.88 284 ALA A C 1
ATOM 2226 O O . ALA A 1 284 ? -19.365 7.339 22.721 1.00 96.88 284 ALA A O 1
ATOM 2227 N N . GLY A 1 285 ? -21.214 6.385 21.909 1.00 96.25 285 GLY A N 1
ATOM 2228 C CA . GLY A 1 285 ? -21.566 7.474 20.998 1.00 96.25 285 GLY A CA 1
ATOM 2229 C C . GLY A 1 285 ? -22.988 7.961 21.233 1.00 96.25 285 GLY A C 1
ATOM 2230 O O . GLY A 1 285 ? -23.242 8.742 22.142 1.00 96.25 285 GLY A O 1
ATOM 2231 N N . ALA A 1 286 ? -23.927 7.480 20.416 1.00 95.69 286 ALA A N 1
ATOM 2232 C CA . ALA A 1 286 ? -25.309 7.966 20.377 1.00 95.69 286 ALA A CA 1
ATOM 2233 C C . ALA A 1 286 ? -26.072 7.871 21.715 1.00 95.69 286 ALA A C 1
ATOM 2235 O O . ALA A 1 286 ? -27.029 8.610 21.929 1.00 95.69 286 ALA A O 1
ATOM 2236 N N . GLY A 1 287 ? -25.661 6.977 22.615 1.00 95.06 287 GLY A N 1
ATOM 2237 C CA . GLY A 1 287 ? -26.249 6.803 23.941 1.00 95.06 287 GLY A CA 1
ATOM 2238 C C . GLY A 1 287 ? -25.793 7.820 24.993 1.00 95.06 287 GLY A C 1
ATOM 2239 O O . GLY A 1 287 ? -26.280 7.757 26.121 1.00 95.06 287 GLY A O 1
ATOM 2240 N N . LYS A 1 288 ? -24.872 8.740 24.670 1.00 95.31 288 LYS A N 1
ATOM 2241 C CA . LYS A 1 288 ? -24.387 9.780 25.591 1.00 95.31 288 LYS A CA 1
ATOM 2242 C C . LYS A 1 288 ? -24.142 11.115 24.876 1.00 95.31 288 LYS A C 1
ATOM 2244 O O . LYS A 1 288 ? -24.173 11.206 23.655 1.00 95.31 288 LYS A O 1
ATOM 2249 N N . PHE A 1 289 ? -23.902 12.177 25.647 1.00 94.06 289 PHE A N 1
ATOM 2250 C CA . PHE A 1 289 ? -23.424 13.445 25.090 1.00 94.06 289 PHE A CA 1
ATOM 2251 C C . PHE A 1 289 ? -21.907 13.378 24.861 1.00 94.06 289 PHE A C 1
ATOM 2253 O O . PHE A 1 289 ? -21.157 13.038 25.779 1.00 94.06 289 PHE A O 1
ATOM 2260 N N . GLY A 1 290 ? -21.460 13.723 23.652 1.00 92.31 290 GLY A N 1
ATOM 2261 C CA . GLY A 1 290 ? -20.072 13.533 23.218 1.00 92.31 290 GLY A CA 1
ATOM 2262 C C . GLY A 1 290 ? -19.777 12.091 22.783 1.00 92.31 290 GLY A C 1
ATOM 2263 O O . GLY A 1 290 ? -20.670 11.251 22.752 1.00 92.31 290 GLY A O 1
ATOM 2264 N N . THR A 1 291 ? -18.518 11.800 22.452 1.00 94.50 291 THR A N 1
ATOM 2265 C CA . THR A 1 291 ? -18.077 10.471 21.991 1.00 94.50 291 THR A CA 1
ATOM 2266 C C . THR A 1 291 ? -17.030 9.905 22.952 1.00 94.50 291 THR A C 1
ATOM 2268 O O . THR A 1 291 ? -16.351 10.639 23.657 1.00 94.50 291 THR A O 1
ATOM 2271 N N . ASP A 1 292 ? -16.967 8.583 23.085 1.00 93.88 292 ASP A N 1
ATOM 2272 C CA . ASP A 1 292 ? -15.844 7.861 23.680 1.00 93.88 292 ASP A CA 1
ATOM 2273 C C . ASP A 1 292 ? -14.910 7.403 22.559 1.00 93.88 292 ASP A C 1
ATOM 2275 O O . ASP A 1 292 ? -15.011 6.284 22.049 1.00 93.88 292 ASP A O 1
ATOM 2279 N N . GLU A 1 293 ? -14.014 8.282 22.126 1.00 91.50 293 GLU A N 1
ATOM 2280 C CA . GLU A 1 293 ? -13.137 7.998 20.993 1.00 91.50 293 GLU A CA 1
ATOM 2281 C C . GLU A 1 293 ? -12.206 6.812 21.276 1.00 91.50 293 GLU A C 1
ATOM 2283 O O . GLU A 1 293 ? -11.828 6.083 20.360 1.00 91.50 293 GLU A O 1
ATOM 2288 N N . LYS A 1 294 ? -11.884 6.552 22.551 1.00 91.19 294 LYS A N 1
ATOM 2289 C CA . LYS A 1 294 ? -11.082 5.390 22.958 1.00 91.19 294 LYS A CA 1
ATOM 2290 C C . LYS A 1 294 ? -11.807 4.081 22.672 1.00 91.19 294 LYS A C 1
ATOM 2292 O O . LYS A 1 294 ? -11.186 3.160 22.146 1.00 91.19 294 LYS A O 1
ATOM 2297 N N . THR A 1 295 ? -13.098 4.000 22.989 1.00 93.56 295 THR A N 1
ATOM 2298 C CA . THR A 1 295 ? -13.913 2.808 22.712 1.00 93.56 295 THR A CA 1
ATOM 2299 C C . THR A 1 295 ? -14.062 2.585 21.209 1.00 93.56 295 THR A C 1
ATOM 2301 O O . THR A 1 295 ? -13.838 1.474 20.731 1.00 93.56 295 THR A O 1
ATOM 2304 N N . PHE A 1 296 ? -14.339 3.650 20.448 1.00 93.06 296 PHE A N 1
ATOM 2305 C CA . PHE A 1 296 ? -14.394 3.588 18.984 1.00 93.06 296 PHE A CA 1
ATOM 2306 C C . PHE A 1 296 ? -13.070 3.092 18.390 1.00 93.06 296 PHE A C 1
ATOM 2308 O O . PHE A 1 296 ? -13.059 2.136 17.615 1.00 93.06 296 PHE A O 1
ATOM 2315 N N . ASN A 1 297 ? -11.948 3.680 18.807 1.00 89.75 297 ASN A N 1
ATOM 2316 C CA . ASN A 1 297 ? -10.622 3.279 18.349 1.00 89.75 297 ASN A CA 1
ATOM 2317 C C . ASN A 1 297 ? -10.301 1.824 18.708 1.00 89.75 297 ASN A C 1
ATOM 2319 O O . ASN A 1 297 ? -9.770 1.099 17.874 1.00 89.75 297 ASN A O 1
ATOM 2323 N N . ALA A 1 298 ? -10.632 1.374 19.921 1.00 89.56 298 ALA A N 1
ATOM 2324 C CA . ALA A 1 298 ? -10.364 0.005 20.354 1.00 89.56 298 ALA A CA 1
ATOM 2325 C C . ALA A 1 298 ? -11.138 -1.039 19.533 1.00 89.56 298 ALA A C 1
ATOM 2327 O O . ALA A 1 298 ? -10.612 -2.123 19.275 1.00 89.56 298 ALA A O 1
ATOM 2328 N N . ILE A 1 299 ? -12.368 -0.721 19.120 1.00 92.06 299 ILE A N 1
ATOM 2329 C CA . ILE A 1 299 ? -13.188 -1.606 18.288 1.00 92.06 299 ILE A CA 1
ATOM 2330 C C . ILE A 1 299 ? -12.688 -1.570 16.838 1.00 92.06 299 ILE A C 1
ATOM 2332 O O . ILE A 1 299 ? -12.335 -2.618 16.297 1.00 92.06 299 ILE A O 1
ATOM 2336 N N . PHE A 1 300 ? -12.571 -0.383 16.234 1.00 89.19 300 PHE A N 1
ATOM 2337 C CA . PHE A 1 300 ? -12.197 -0.224 14.820 1.00 89.19 300 PHE A CA 1
ATOM 2338 C C . PHE A 1 300 ? -10.748 -0.584 14.499 1.00 89.19 300 PHE A C 1
ATOM 2340 O O . PHE A 1 300 ? -10.450 -0.966 13.375 1.00 89.19 300 PHE A O 1
ATOM 2347 N N . ALA A 1 301 ? -9.830 -0.459 15.456 1.00 85.31 301 ALA A N 1
ATOM 2348 C CA . ALA A 1 301 ? -8.444 -0.861 15.247 1.00 85.31 301 ALA A CA 1
ATOM 2349 C C . ALA A 1 301 ? -8.200 -2.344 15.558 1.00 85.31 301 ALA A C 1
ATOM 2351 O O . ALA A 1 301 ? -7.063 -2.789 15.438 1.00 85.31 301 ALA A O 1
ATOM 2352 N N . ARG A 1 302 ? -9.213 -3.105 15.994 1.00 85.50 302 ARG A N 1
ATOM 2353 C CA . ARG A 1 302 ? -9.060 -4.523 16.356 1.00 85.50 302 ARG A CA 1
ATOM 2354 C C . ARG A 1 302 ? -9.905 -5.458 15.500 1.00 85.50 302 ARG A C 1
ATOM 2356 O O . ARG A 1 302 ? -9.439 -6.563 15.256 1.00 85.50 302 ARG A O 1
ATOM 2363 N N . ARG A 1 303 ? -11.137 -5.083 15.160 1.00 82.69 303 ARG A N 1
ATOM 2364 C CA . ARG A 1 303 ? -12.017 -5.844 14.256 1.00 82.69 303 ARG A CA 1
ATOM 2365 C C . ARG A 1 303 ? -11.711 -5.509 12.807 1.00 82.69 303 ARG A C 1
ATOM 2367 O O . ARG A 1 303 ? -11.934 -6.408 11.977 1.00 82.69 303 ARG A O 1
#

Mean predicted aligned error: 14.19 Å

Nearest PDB structures (foldseek):
  1aei-assembly1_B  TM=9.122E-01  e=2.046E-12  Hydra vulgaris
  1bcz-assembly1_A  TM=8.834E-01  e=2.705E-12  Rattus norvegicus
  1aii-assembly1_A  TM=9.312E-01  e=1.661E-11  Homo sapiens
  1bc0-assembly1_A  TM=8.929E-01  e=7.186E-12  Rattus norvegicus
  6tu2-assembly1_A  TM=9.303E-01  e=3.041E-11  Rattus norvegicus

Foldseek 3Di:
DPLQQQAFWADDDPDDDDDDDDDDDDDDDDDDDDDDDDDDDDDDDDDDDDDDDDDDDDDDDDDDDDDDDPPDPDDDDDPPRSVVSVLVCVQVVNDRPADADPPDDLLVLLVQLVVQLDDPAGVVVSLCVSLVRHRLVSLQVNQVVNCVVPVDRSLVSLCVRDDDPSNVVSSLSNDGSLLSLLVQLVVCLVVVVVVSLCVPLLSDALVRLVSNQVNNCVPVVDGSLVSLVPRPDDDLSSLLSSLSSVNQADDQDPVLSVVCVVPNNVVNDDPVVVVVLVVQQCVQPVVDPDGVSVSVSVSSSHD

Solvent-accessible surface area (backbone atoms only — not comparable to full-atom values): 18815 Å² total; per-residue (Å²): 137,74,86,83,67,86,69,64,58,51,76,86,86,83,80,80,84,81,78,87,76,78,82,80,81,82,81,81,82,87,84,90,82,93,80,83,92,79,86,89,79,86,8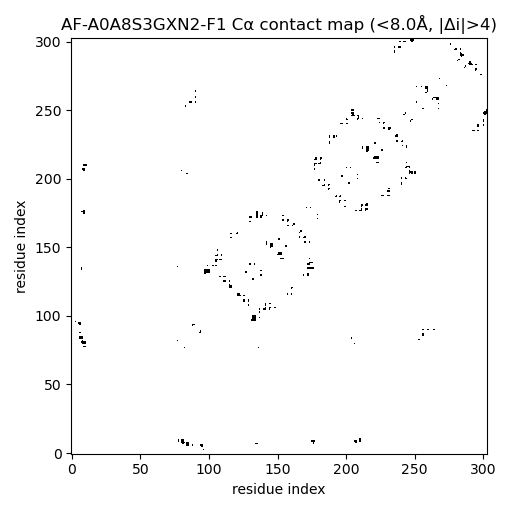8,80,88,79,85,86,81,88,87,80,92,78,86,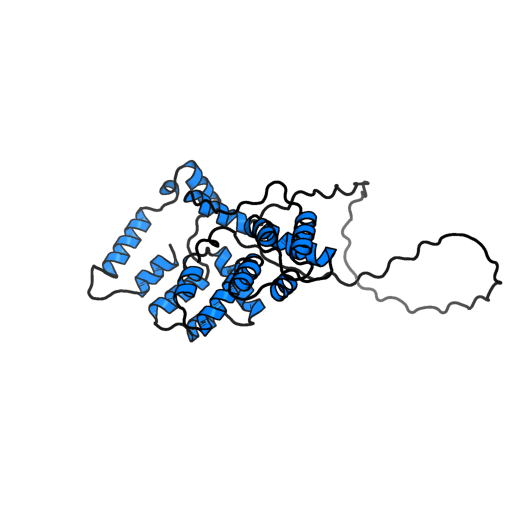92,77,90,79,84,86,79,91,69,94,70,79,80,75,77,86,68,86,64,76,80,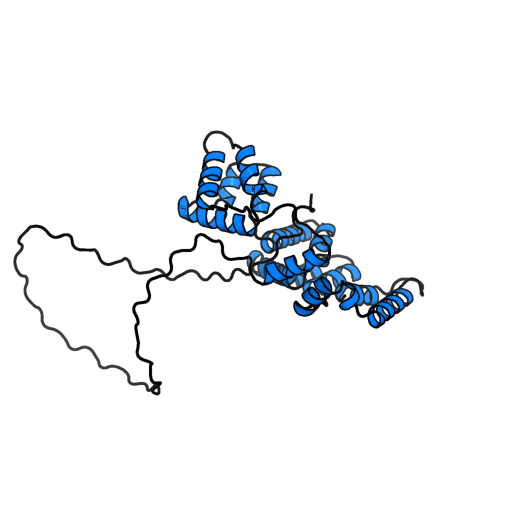73,77,49,75,57,23,48,53,50,53,54,55,36,56,74,72,73,56,73,64,93,58,54,74,47,89,85,68,50,45,66,61,52,34,52,52,48,50,58,24,62,51,76,93,64,59,44,61,65,62,42,45,63,51,62,68,52,39,24,59,68,55,36,48,48,26,43,53,47,31,27,70,76,67,74,43,59,49,60,61,49,49,58,71,71,41,60,72,70,64,28,52,51,60,45,51,60,57,40,55,56,33,55,47,46,29,50,49,46,55,53,21,64,76,69,70,42,60,65,58,48,50,58,51,50,72,70,49,52,43,72,48,35,47,48,21,47,55,39,29,30,71,74,67,75,41,60,61,59,60,52,45,69,73,64,50,71,59,71,61,64,37,50,36,52,47,45,31,66,65,35,69,51,62,69,78,48,76,67,46,49,54,45,21,71,75,66,36,65,73,74,67,56,61,63,68,58,53,49,50,53,52,53,50,48,35,57,32,27,86,69,46,92,68,70,38,59,67,60,50,38,58,48,70,42,30,100